Protein AF-A0A7S2SYC0-F1 (afdb_monomer)

InterPro domains:
  IPR004087 K Homology domain [SM00322] (50-117)
  IPR004087 K Homology domain [SM00322] (129-196)
  IPR004088 K Homology domain, type 1 [PF00013] (54-113)
  IPR004088 K Homology domain, type 1 [PF00013] (133-191)
  IPR036612 K Homology domain, type 1 superfamily [G3DSA:3.30.1370.10] (122-199)
  IPR036612 K Homology domain, type 1 superfamily [SSF54791] (1-38)
  IPR036612 K Homology domain, type 1 superfamily [SSF54791] (50-118)
  IPR036612 K Homology domain, type 1 superfamily [SSF54791] (129-202)

Organism: NCBI:txid1764295

Secondary structure (DSSP, 8-state):
--S-EEEEE-SSSSPEEEEES-HHHHHHHHHHHHHHHHHTT-SS--S----EEEEEEE-HHHHHHHH-GGGHHHHHHHHHH--EEEEE-SSSSEEEEEEE-HHHHHHHHHHHHHHHHHHHHHHH-S-TT-EEEEEEE-HHHHHHHH-GGGHHHHHHHHHH--EEEEE-SSSSEEEEEEE-HHHHHHHHHHHHHHHHTS----S------------------------------------------------

Radius of gyration: 35.61 Å; Cα contacts (8 Å, |Δi|>4): 269; chains: 1; bounding box: 85×38×102 Å

Structure (mmCIF, N/CA/C/O backbone):
data_AF-A0A7S2SYC0-F1
#
_entry.id   AF-A0A7S2SYC0-F1
#
loop_
_atom_site.group_PDB
_atom_site.id
_atom_site.type_symbol
_atom_site.label_atom_id
_atom_site.label_alt_id
_atom_site.label_comp_id
_atom_site.label_asym_id
_atom_site.label_entity_id
_atom_site.label_seq_id
_atom_site.pdbx_PDB_ins_code
_atom_site.Cartn_x
_atom_site.Cartn_y
_atom_site.Cartn_z
_atom_site.occupancy
_atom_site.B_iso_or_equiv
_atom_site.auth_seq_id
_atom_site.auth_comp_id
_atom_site.auth_asym_id
_atom_site.auth_atom_id
_atom_site.pdbx_PDB_model_num
ATOM 1 N N . ASP A 1 1 ? -36.824 3.800 49.215 1.00 61.50 1 ASP A N 1
ATOM 2 C CA . ASP A 1 1 ? -36.019 4.000 50.444 1.00 61.50 1 ASP A CA 1
ATOM 3 C C . ASP A 1 1 ? -35.393 5.385 50.597 1.00 61.50 1 ASP A C 1
ATOM 5 O O . ASP A 1 1 ? -35.223 5.825 51.723 1.00 61.50 1 ASP A O 1
ATOM 9 N N . THR A 1 2 ? -35.077 6.115 49.521 1.00 74.19 2 THR A N 1
ATOM 10 C CA . THR A 1 2 ? -34.368 7.410 49.610 1.00 74.19 2 THR A CA 1
ATOM 11 C C . THR A 1 2 ? -35.261 8.647 49.755 1.00 74.19 2 THR A C 1
ATOM 13 O O . THR A 1 2 ? -34.737 9.738 49.924 1.00 74.19 2 THR A O 1
ATOM 16 N N . GLY A 1 3 ? -36.592 8.523 49.666 1.00 76.81 3 GLY A N 1
ATOM 17 C CA . GLY A 1 3 ? -37.518 9.670 49.712 1.00 76.81 3 GLY A CA 1
ATOM 18 C C . GLY A 1 3 ? -37.512 10.559 48.457 1.00 76.81 3 GLY A C 1
ATOM 19 O O . GLY A 1 3 ? -38.319 11.478 48.361 1.00 76.81 3 GLY A O 1
ATOM 20 N N . ALA A 1 4 ? -36.645 10.273 47.480 1.00 82.94 4 ALA A N 1
ATOM 21 C CA . ALA A 1 4 ? -36.623 10.936 46.181 1.00 82.94 4 ALA A CA 1
ATOM 22 C C . ALA A 1 4 ? -37.633 10.304 45.211 1.00 82.94 4 ALA A C 1
ATOM 24 O O . ALA A 1 4 ? -37.874 9.093 45.233 1.00 82.94 4 ALA A O 1
ATOM 25 N N . ARG A 1 5 ? -38.193 11.126 44.324 1.00 83.19 5 ARG A N 1
ATOM 26 C CA . ARG A 1 5 ? -39.039 10.697 43.212 1.00 83.19 5 ARG A CA 1
ATOM 27 C C . ARG A 1 5 ? -38.161 10.469 41.985 1.00 83.19 5 ARG A C 1
ATOM 29 O O . ARG A 1 5 ? -37.436 11.367 41.565 1.00 83.19 5 ARG A O 1
ATOM 36 N N . VAL A 1 6 ? -38.218 9.260 41.434 1.00 85.19 6 VAL A N 1
ATOM 37 C CA . VAL A 1 6 ? -37.448 8.861 40.251 1.00 85.19 6 VAL A CA 1
ATOM 38 C C . VAL A 1 6 ? -38.427 8.586 39.119 1.00 85.19 6 VAL A C 1
ATOM 40 O O . VAL A 1 6 ? -39.208 7.641 39.191 1.00 85.19 6 VAL A O 1
ATOM 43 N N . ASP A 1 7 ? -38.387 9.419 38.085 1.00 84.44 7 ASP A N 1
ATOM 44 C CA . ASP A 1 7 ? -39.182 9.274 36.869 1.00 84.44 7 ASP A CA 1
ATOM 45 C C . ASP A 1 7 ? -38.246 8.867 35.717 1.00 84.44 7 ASP A C 1
ATOM 47 O O . ASP A 1 7 ? -37.273 9.561 35.413 1.00 84.44 7 ASP A O 1
ATOM 51 N N . ILE A 1 8 ? -38.521 7.729 35.074 1.00 84.44 8 ILE A N 1
ATOM 52 C CA . ILE A 1 8 ? -37.718 7.201 33.960 1.00 84.44 8 ILE A CA 1
ATOM 53 C C . ILE A 1 8 ? -38.487 7.435 32.662 1.00 84.44 8 ILE A C 1
ATOM 55 O O . ILE A 1 8 ? -39.582 6.901 32.486 1.00 84.44 8 ILE A O 1
ATOM 59 N N . ARG A 1 9 ? -37.916 8.215 31.739 1.00 81.06 9 ARG A N 1
ATOM 60 C CA . ARG A 1 9 ? -38.465 8.386 30.389 1.00 81.06 9 ARG A CA 1
ATOM 61 C C . ARG A 1 9 ? -37.859 7.338 29.466 1.00 81.06 9 ARG A C 1
ATOM 63 O O . ARG A 1 9 ? -36.699 7.457 29.081 1.00 81.06 9 ARG A O 1
ATOM 70 N N . GLN A 1 10 ? -38.654 6.317 29.151 1.00 74.75 10 GLN A N 1
ATOM 71 C CA . GLN A 1 10 ? -38.263 5.196 28.286 1.00 74.75 10 GLN A CA 1
ATOM 72 C C . GLN A 1 10 ? -38.533 5.464 26.794 1.00 74.75 10 GLN A C 1
ATOM 74 O O . GLN A 1 10 ? -38.082 4.702 25.952 1.00 74.75 10 GLN A O 1
ATOM 79 N N . ASP A 1 11 ? -39.229 6.556 26.455 1.00 78.62 11 ASP A N 1
ATOM 80 C CA . ASP A 1 11 ? -39.564 6.922 25.067 1.00 78.62 11 ASP A CA 1
ATOM 81 C C . ASP A 1 11 ? -38.400 7.576 24.291 1.00 78.62 11 ASP A C 1
ATOM 83 O O . ASP A 1 11 ? -38.564 7.961 23.133 1.00 78.62 11 ASP A O 1
ATOM 87 N N . CYS A 1 12 ? -37.234 7.737 24.925 1.00 53.44 12 CYS A N 1
ATOM 88 C CA . CYS A 1 12 ? -36.046 8.351 24.337 1.00 53.44 12 CYS A CA 1
ATOM 89 C C . CYS A 1 12 ? -34.835 7.424 24.486 1.00 53.44 12 CYS A C 1
ATOM 91 O O . CYS A 1 12 ? -34.555 6.969 25.593 1.00 53.44 12 CYS A O 1
ATOM 93 N N . ASP A 1 13 ? -34.080 7.235 23.401 1.00 58.19 13 ASP A N 1
ATOM 94 C CA . ASP A 1 13 ? -32.722 6.686 23.429 1.00 58.19 13 ASP A CA 1
ATOM 95 C C . ASP A 1 13 ? -31.710 7.826 23.217 1.00 58.19 13 ASP A C 1
ATOM 97 O O . ASP A 1 13 ? -31.758 8.488 22.174 1.00 58.19 13 ASP A O 1
ATOM 101 N N . PRO A 1 14 ? -30.800 8.088 24.178 1.00 66.75 14 PRO A N 1
ATOM 102 C CA . PRO A 1 14 ? -30.593 7.363 25.438 1.00 66.75 14 PRO A CA 1
ATOM 103 C C . PRO A 1 14 ? -31.662 7.658 26.513 1.00 66.75 14 PRO A C 1
ATOM 105 O O . PRO A 1 14 ? -32.134 8.790 26.647 1.00 66.75 14 PRO A O 1
ATOM 108 N N . CYS A 1 15 ? -31.997 6.638 27.316 1.00 71.94 15 CYS A N 1
ATOM 109 C CA . CYS A 1 15 ? -32.978 6.722 28.406 1.00 71.94 15 CYS A CA 1
ATOM 110 C C . CYS A 1 15 ? -32.627 7.832 29.406 1.00 71.94 15 CYS A C 1
ATOM 112 O O . CYS A 1 15 ? -31.539 7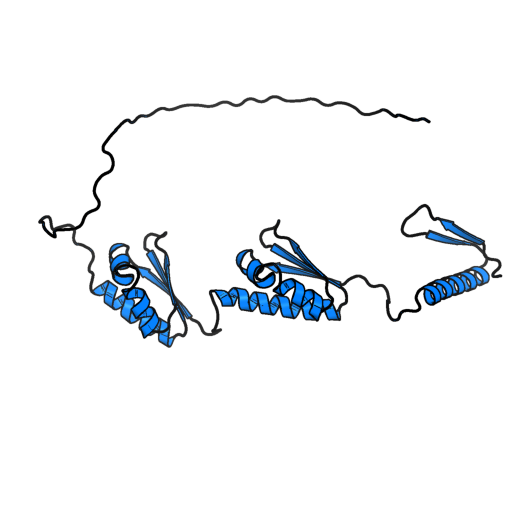.847 29.987 1.00 71.94 15 CYS A O 1
ATOM 114 N N . GLN A 1 16 ? -33.576 8.735 29.662 1.00 78.38 16 GLN A N 1
ATOM 115 C CA . GLN A 1 16 ? -33.375 9.857 30.576 1.00 78.38 16 GLN A CA 1
ATOM 116 C C . GLN A 1 16 ? -34.023 9.569 31.933 1.00 78.38 16 GLN A C 1
ATOM 118 O O . GLN A 1 16 ? -35.236 9.369 32.032 1.00 78.38 16 GLN A O 1
ATOM 123 N N . VAL A 1 17 ? -33.212 9.580 32.993 1.00 85.56 17 VAL A N 1
ATOM 124 C CA . VAL A 1 17 ? -33.675 9.426 34.378 1.00 85.56 17 VAL A CA 1
ATOM 125 C C . VAL A 1 17 ? -33.756 10.804 35.025 1.00 85.56 17 VAL A C 1
ATOM 127 O O . VAL A 1 17 ? -32.761 11.524 35.089 1.00 85.56 17 VAL A O 1
ATOM 130 N N . HIS A 1 18 ? -34.938 11.176 35.505 1.00 84.38 18 HIS A N 1
ATOM 131 C CA . HIS A 1 18 ? -35.170 12.422 36.223 1.00 84.38 18 HIS A CA 1
ATOM 132 C C . HIS A 1 18 ? -35.392 12.123 37.707 1.00 84.38 18 HIS A C 1
ATOM 134 O O . HIS A 1 18 ? -36.368 11.473 38.080 1.00 84.38 18 HIS A O 1
ATOM 140 N N . ILE A 1 19 ? -34.493 12.614 38.559 1.00 88.75 19 ILE A N 1
ATOM 141 C CA . ILE A 1 19 ? -34.563 12.440 40.012 1.00 88.75 19 ILE A CA 1
ATOM 142 C C . ILE A 1 19 ? -34.908 13.792 40.631 1.00 88.75 19 ILE A C 1
ATOM 144 O O . ILE A 1 19 ? -34.204 14.774 40.406 1.00 88.75 19 ILE A O 1
ATOM 148 N N . SER A 1 20 ? -35.994 13.859 41.397 1.00 85.25 20 SER A N 1
ATOM 149 C CA . SER A 1 20 ? -36.415 15.063 42.115 1.00 85.25 20 SER A CA 1
ATOM 150 C C . SER A 1 20 ? -36.634 14.778 43.600 1.00 85.25 20 SER A C 1
ATOM 152 O O . SER A 1 20 ? -37.114 13.714 43.990 1.00 85.25 20 SER A O 1
ATOM 154 N N . GLY A 1 21 ? -36.252 15.732 44.447 1.00 88.56 21 GLY A N 1
ATOM 155 C CA . GLY A 1 21 ? -36.353 15.628 45.901 1.00 88.56 21 GLY A CA 1
ATOM 156 C C . GLY A 1 21 ? -35.393 16.585 46.604 1.00 88.56 21 GLY A C 1
ATOM 157 O O . GLY A 1 21 ? -34.749 17.414 45.958 1.00 88.56 21 GLY A O 1
ATOM 158 N N . ASP A 1 22 ? -35.288 16.456 47.924 1.00 92.00 22 ASP A N 1
ATOM 159 C CA . ASP A 1 22 ? -34.298 17.172 48.729 1.00 92.00 22 ASP A CA 1
ATOM 160 C C . ASP A 1 22 ? -32.869 16.769 48.352 1.00 92.00 22 ASP A C 1
ATOM 162 O O . ASP A 1 22 ? -32.619 15.635 47.942 1.00 92.00 22 ASP A O 1
ATOM 166 N N . ARG A 1 23 ? -31.910 17.683 48.535 1.00 87.31 23 ARG A N 1
ATOM 167 C CA . ARG A 1 23 ? -30.512 17.488 48.118 1.00 87.31 23 ARG A CA 1
ATOM 168 C C . ARG A 1 23 ? -29.896 16.190 48.662 1.00 87.31 23 ARG A C 1
ATOM 170 O O . ARG A 1 23 ? -29.313 15.437 47.894 1.00 87.31 23 ARG A O 1
ATOM 177 N N . GLU A 1 24 ? -30.110 15.878 49.943 1.00 86.69 24 GLU A N 1
ATOM 178 C CA . GLU A 1 24 ? -29.642 14.615 50.546 1.00 86.69 24 GLU A CA 1
ATOM 179 C C . GLU A 1 24 ? -30.283 13.367 49.923 1.00 86.69 24 GLU A C 1
ATOM 181 O O . GLU A 1 24 ? -29.632 12.332 49.773 1.00 86.69 24 GLU A O 1
ATOM 186 N N . SER A 1 25 ? -31.567 13.448 49.583 1.00 87.19 25 SER A N 1
ATOM 187 C CA . SER A 1 25 ? -32.336 12.349 48.997 1.00 87.19 25 SER A CA 1
ATOM 188 C C . SER A 1 25 ? -31.931 12.105 47.543 1.00 87.19 25 SER A C 1
ATOM 190 O O . SER A 1 25 ? -31.850 10.955 47.107 1.00 87.19 25 SER A O 1
ATOM 192 N N . VAL A 1 26 ? -31.639 13.181 46.805 1.00 87.56 26 VAL A N 1
ATOM 193 C CA . VAL A 1 26 ? -31.156 13.142 45.419 1.00 87.56 26 VAL A CA 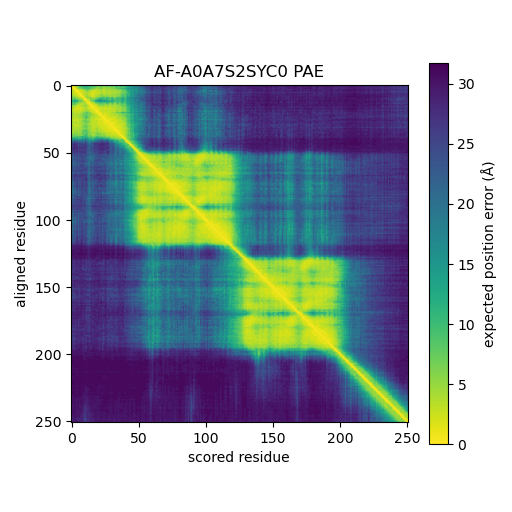1
ATOM 194 C C . VAL A 1 26 ? -29.751 12.553 45.351 1.00 87.56 26 VAL A C 1
ATOM 196 O O . VAL A 1 26 ? -29.534 11.654 44.543 1.00 87.56 26 VAL A O 1
ATOM 199 N N . ASP A 1 27 ? -28.828 12.971 46.221 1.00 85.75 27 ASP A N 1
ATOM 200 C CA . ASP A 1 27 ? -27.461 12.433 46.246 1.00 85.75 27 ASP A CA 1
ATOM 201 C C . ASP A 1 27 ? -27.458 10.926 46.569 1.00 85.75 27 ASP A C 1
ATOM 203 O O . ASP A 1 27 ? -26.834 10.134 45.861 1.00 85.75 27 ASP A O 1
ATOM 207 N N . LYS A 1 28 ? -28.248 10.487 47.561 1.00 86.44 28 LYS A N 1
ATOM 208 C CA . LYS A 1 28 ? -28.404 9.054 47.886 1.00 86.44 28 LYS A CA 1
ATOM 209 C C . LYS A 1 28 ? -29.030 8.256 46.740 1.00 86.44 28 LYS A C 1
ATOM 211 O O . LYS A 1 28 ? -28.628 7.122 46.488 1.00 86.44 28 LYS A O 1
ATOM 216 N N . ALA A 1 29 ? -30.024 8.821 46.054 1.00 86.19 29 ALA A N 1
ATOM 217 C CA . ALA A 1 29 ? -30.660 8.175 44.908 1.00 86.19 29 ALA A CA 1
ATOM 218 C C . ALA A 1 29 ? -29.710 8.077 43.705 1.00 86.19 29 ALA A C 1
ATOM 220 O O . ALA A 1 29 ? -29.697 7.053 43.025 1.00 86.19 29 ALA A O 1
ATOM 221 N N . LEU A 1 30 ? -28.892 9.103 43.465 1.00 84.56 30 LEU A N 1
ATOM 222 C CA . LEU A 1 30 ? -27.892 9.119 42.402 1.00 84.56 30 LEU A CA 1
ATOM 223 C C . LEU A 1 30 ? -26.838 8.026 42.616 1.00 84.56 30 LEU A C 1
ATOM 225 O O . LEU A 1 30 ? -26.555 7.268 41.690 1.00 84.56 30 LEU A O 1
ATOM 229 N N . GLU A 1 31 ? -26.294 7.917 43.829 1.00 82.88 31 GLU A N 1
ATOM 230 C CA . GLU A 1 31 ? -25.315 6.878 44.172 1.00 82.88 31 GLU A CA 1
ATOM 231 C C . GLU A 1 31 ? -25.923 5.474 44.047 1.00 82.88 31 GLU A C 1
ATOM 233 O O . GLU A 1 31 ? -25.339 4.605 43.404 1.00 82.88 31 GLU A O 1
ATOM 238 N N . ALA A 1 32 ? -27.160 5.270 44.510 1.00 83.62 32 ALA A N 1
ATOM 239 C CA . ALA A 1 32 ? -27.855 3.993 44.343 1.00 83.62 32 ALA A CA 1
ATOM 240 C C . ALA A 1 32 ? -28.076 3.611 42.862 1.00 83.62 32 ALA A C 1
ATOM 242 O O . ALA A 1 32 ? -27.944 2.442 42.493 1.00 83.62 32 ALA A O 1
ATOM 243 N N . VAL A 1 33 ? -28.394 4.580 41.995 1.00 83.25 33 VAL A N 1
ATOM 244 C CA . VAL A 1 33 ? -28.557 4.351 40.547 1.00 83.25 33 VAL A CA 1
ATOM 245 C C . VAL A 1 33 ? -27.214 4.037 39.880 1.00 83.25 33 VAL A C 1
ATOM 247 O O . VAL A 1 33 ? -27.149 3.144 39.032 1.00 83.25 33 VAL A O 1
ATOM 250 N N . LYS A 1 34 ? -26.127 4.709 40.278 1.00 81.00 34 LYS A N 1
ATOM 251 C CA . LYS A 1 34 ? -24.767 4.387 39.814 1.00 81.00 34 LYS A CA 1
ATOM 252 C C . LYS A 1 34 ? -24.348 2.980 40.239 1.00 81.00 34 LYS A C 1
ATOM 254 O O . LYS A 1 34 ? -23.805 2.249 39.415 1.00 81.00 34 LYS A O 1
ATOM 259 N N . ASP A 1 35 ? -24.658 2.573 41.465 1.00 81.94 35 ASP A N 1
ATOM 260 C CA . ASP A 1 35 ? -24.360 1.231 41.975 1.00 81.94 35 ASP A CA 1
ATOM 261 C C . ASP A 1 35 ? -25.154 0.132 41.263 1.00 81.94 35 ASP A C 1
ATOM 263 O O . ASP A 1 35 ? -24.644 -0.970 41.057 1.00 81.94 35 ASP A O 1
ATOM 267 N N . LEU A 1 36 ? -26.399 0.409 40.865 1.00 77.50 36 LEU A N 1
ATOM 268 C CA . LEU A 1 36 ? -27.187 -0.501 40.029 1.00 77.50 36 LEU A CA 1
ATOM 269 C C . LEU A 1 36 ? -26.610 -0.601 38.612 1.00 77.50 36 LEU A C 1
ATOM 271 O O . LEU A 1 36 ? -26.533 -1.700 38.066 1.00 77.50 36 LEU A O 1
ATOM 275 N N . ARG A 1 37 ? -26.140 0.515 38.039 1.00 76.31 37 ARG A N 1
ATOM 276 C CA . ARG A 1 37 ? -25.426 0.516 36.751 1.00 76.31 37 ARG A CA 1
ATOM 277 C C . ARG A 1 37 ? -24.099 -0.246 36.839 1.00 76.31 37 ARG A C 1
ATOM 279 O O . ARG A 1 37 ? -23.754 -0.913 35.873 1.00 76.31 37 ARG A O 1
ATOM 286 N N . ARG A 1 38 ? -23.388 -0.180 37.973 1.00 66.31 38 ARG A N 1
ATOM 287 C CA . ARG A 1 38 ? -22.153 -0.944 38.229 1.00 66.31 38 ARG A CA 1
ATOM 288 C C . ARG A 1 38 ? -22.416 -2.441 38.371 1.00 66.31 38 ARG A C 1
ATOM 290 O O . ARG A 1 38 ? -21.775 -3.205 37.675 1.00 66.31 38 ARG A O 1
ATOM 297 N N . ARG A 1 39 ? -23.419 -2.859 39.150 1.00 67.81 39 ARG A N 1
ATOM 298 C CA . ARG A 1 39 ? -23.785 -4.286 39.303 1.00 67.81 39 ARG A CA 1
ATOM 299 C C . ARG A 1 39 ? -24.374 -4.920 38.042 1.00 67.81 39 ARG A C 1
ATOM 301 O O . ARG A 1 39 ? -24.243 -6.116 37.822 1.00 67.81 39 ARG A O 1
ATOM 308 N N . ALA A 1 40 ? -25.024 -4.131 37.189 1.00 63.81 40 ALA A N 1
ATOM 309 C CA . ALA A 1 40 ? -25.399 -4.585 35.849 1.00 63.81 40 ALA A CA 1
ATOM 310 C C . ALA A 1 40 ? -24.191 -4.667 34.890 1.00 63.81 40 ALA A C 1
ATOM 312 O O . ALA A 1 40 ? -24.287 -5.308 33.846 1.00 63.81 40 ALA A O 1
ATOM 313 N N . LYS A 1 41 ? -23.073 -4.020 35.240 1.00 55.97 41 LYS A N 1
ATOM 314 C CA . LYS A 1 41 ? -21.799 -3.984 34.515 1.00 55.97 41 LYS A CA 1
ATOM 315 C C . LYS A 1 41 ? -20.683 -4.721 35.281 1.00 55.97 41 LYS A C 1
ATOM 317 O O . LYS A 1 41 ? -19.536 -4.285 35.248 1.00 55.97 41 LYS A O 1
ATOM 322 N N . ASP A 1 42 ? -20.980 -5.827 35.964 1.00 50.44 42 ASP A N 1
ATOM 323 C CA . ASP A 1 42 ? -19.918 -6.706 36.473 1.00 50.44 42 ASP A CA 1
ATOM 324 C C . ASP A 1 42 ? -19.286 -7.463 35.284 1.00 50.44 42 ASP A C 1
ATOM 326 O O . ASP A 1 42 ? -19.654 -8.583 34.931 1.00 50.44 42 ASP A O 1
ATOM 330 N N . GLY A 1 43 ? -18.378 -6.748 34.623 1.00 50.22 43 GLY A N 1
ATOM 331 C CA . GLY A 1 43 ? -17.508 -7.096 33.507 1.00 50.22 43 GLY A CA 1
ATOM 332 C C . GLY A 1 43 ? -16.599 -5.881 33.292 1.00 50.22 43 GLY A C 1
ATOM 333 O O . GLY A 1 43 ? -17.072 -4.836 32.852 1.00 50.22 43 GLY A O 1
ATOM 334 N N . GLU A 1 44 ? -15.354 -6.010 33.741 1.00 56.81 44 GLU A N 1
ATOM 335 C CA . GLU A 1 44 ? -14.388 -4.961 34.105 1.00 56.81 44 GLU A CA 1
ATOM 336 C C . GLU A 1 44 ? -14.073 -3.917 33.002 1.00 56.81 44 GLU A C 1
ATOM 338 O O . GLU A 1 44 ? -14.124 -4.211 31.813 1.00 56.81 44 GLU A O 1
ATOM 343 N N . ASP A 1 45 ? -13.747 -2.692 33.445 1.00 45.09 45 ASP A N 1
ATOM 344 C CA . ASP A 1 45 ? -13.135 -1.569 32.706 1.00 45.09 45 ASP A CA 1
ATOM 345 C C . ASP A 1 45 ? -13.830 -1.064 31.424 1.00 45.09 45 ASP A C 1
ATOM 347 O O . ASP A 1 45 ? -13.358 -1.235 30.306 1.00 45.09 45 ASP A O 1
ATOM 351 N N . ALA A 1 46 ? -14.912 -0.299 31.590 1.00 48.09 46 ALA A N 1
ATOM 352 C CA . ALA A 1 46 ? -15.402 0.606 30.547 1.00 48.09 46 ALA A CA 1
ATOM 353 C C . ALA A 1 46 ? -15.757 1.967 31.160 1.00 48.09 46 ALA A C 1
ATOM 355 O O . ALA A 1 46 ? -16.936 2.316 31.315 1.00 48.09 46 ALA A O 1
ATOM 356 N N . GLU A 1 47 ? -14.717 2.704 31.555 1.00 54.31 47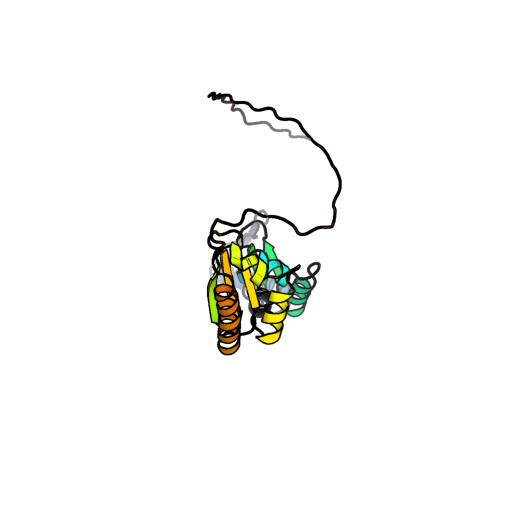 GLU A N 1
ATOM 357 C CA . GLU A 1 47 ? -14.733 4.169 31.590 1.00 54.31 47 GLU A CA 1
ATOM 358 C C . GLU A 1 47 ? -15.057 4.610 30.150 1.00 54.31 47 GLU A C 1
ATOM 360 O O . GLU A 1 47 ? -14.206 4.489 29.279 1.00 54.31 47 GLU A O 1
ATOM 365 N N . ASP A 1 48 ? -16.323 4.951 29.883 1.00 47.56 48 ASP A N 1
ATOM 366 C CA . ASP A 1 48 ? -16.865 5.478 28.620 1.00 47.56 48 ASP A CA 1
ATOM 367 C C . ASP A 1 48 ? -16.047 5.135 27.353 1.00 47.56 48 ASP A C 1
ATOM 369 O O . ASP A 1 48 ? -15.238 5.933 26.883 1.00 47.56 48 ASP A O 1
ATOM 373 N N . ALA A 1 49 ? -16.267 3.932 26.801 1.00 53.47 49 ALA A N 1
ATOM 374 C CA . ALA A 1 49 ? -15.688 3.493 25.532 1.00 53.47 49 ALA A CA 1
ATOM 375 C C . ALA A 1 49 ? -16.229 4.345 24.369 1.00 53.47 49 ALA A C 1
ATOM 377 O O . ALA A 1 49 ? -17.139 3.950 23.642 1.00 53.47 49 ALA A O 1
ATOM 378 N N . GLU A 1 50 ? -15.693 5.549 24.209 1.00 59.19 50 GLU A N 1
ATOM 379 C CA . GLU A 1 50 ? -15.613 6.180 22.902 1.00 59.19 50 GLU A CA 1
ATOM 380 C C . GLU A 1 50 ? -14.685 5.272 22.089 1.00 59.19 50 GLU A C 1
ATOM 382 O O . GLU A 1 50 ? -13.468 5.295 22.290 1.00 59.19 50 GLU A O 1
ATOM 387 N N . ASP A 1 51 ? -15.253 4.402 21.246 1.00 65.94 51 ASP A N 1
ATOM 388 C CA . ASP A 1 51 ? -14.473 3.607 20.297 1.00 65.94 51 ASP A CA 1
ATOM 389 C C . ASP A 1 51 ? -13.466 4.540 19.617 1.00 65.94 51 ASP A C 1
ATOM 391 O O . ASP A 1 51 ? -13.851 5.534 18.989 1.00 65.94 51 ASP A O 1
ATOM 395 N N . VAL A 1 52 ? -12.169 4.256 19.754 1.00 80.69 52 VAL A N 1
ATOM 396 C CA . VAL A 1 52 ? -11.152 5.087 19.116 1.00 80.69 52 VAL A CA 1
ATOM 397 C C . VAL A 1 52 ? -11.255 4.806 17.628 1.00 80.69 52 VAL A C 1
ATOM 399 O O . VAL A 1 52 ? -10.950 3.708 17.169 1.00 80.69 52 VAL A O 1
ATOM 402 N N . VAL A 1 53 ? -11.741 5.788 16.873 1.00 85.81 53 VAL A N 1
ATOM 403 C CA . VAL A 1 53 ? -11.834 5.686 15.419 1.00 85.81 53 VAL A CA 1
ATOM 404 C C . VAL A 1 53 ? -10.647 6.402 14.805 1.00 85.81 53 VAL A C 1
ATOM 406 O O . VAL A 1 53 ? -10.578 7.631 14.794 1.00 85.81 53 VAL A O 1
ATOM 409 N N . GLU A 1 54 ? -9.733 5.633 14.232 1.00 86.88 54 GLU A N 1
ATOM 410 C CA . GLU A 1 54 ? -8.674 6.167 13.391 1.00 86.88 54 GLU A CA 1
ATOM 411 C C . GLU A 1 54 ? -9.012 6.001 11.913 1.00 86.88 54 GLU A C 1
ATOM 413 O O . GLU A 1 54 ? -9.573 4.995 11.480 1.00 86.88 54 GLU A O 1
ATOM 418 N N . THR A 1 55 ? -8.677 7.019 11.121 1.00 87.31 55 THR A N 1
ATOM 419 C CA . THR A 1 55 ? -8.883 7.012 9.670 1.00 87.31 55 THR A CA 1
ATOM 420 C C . THR A 1 55 ? -7.548 7.182 8.969 1.00 87.31 55 THR A C 1
ATOM 422 O O . THR A 1 55 ? -6.779 8.084 9.297 1.00 87.31 55 THR A O 1
ATOM 425 N N . LEU A 1 56 ? -7.279 6.317 7.994 1.00 87.00 56 LEU A N 1
ATOM 426 C CA . LEU A 1 56 ? -6.030 6.305 7.250 1.00 87.00 56 LEU A CA 1
ATOM 427 C C . LEU A 1 56 ? -6.304 6.365 5.748 1.00 87.00 56 LEU A C 1
ATOM 429 O O . LEU A 1 56 ? -6.990 5.504 5.192 1.00 87.00 56 LEU A O 1
ATOM 433 N N . ASP A 1 57 ? -5.737 7.372 5.088 1.00 85.56 57 ASP A N 1
ATOM 434 C CA . ASP A 1 57 ? -5.847 7.528 3.641 1.00 85.56 57 ASP A CA 1
ATOM 435 C C . ASP A 1 57 ? -4.857 6.597 2.924 1.00 85.56 57 ASP A C 1
ATOM 437 O O . ASP A 1 57 ? -3.634 6.626 3.141 1.00 85.56 57 ASP A O 1
ATOM 441 N N . CYS A 1 58 ? -5.399 5.762 2.041 1.00 79.56 58 CYS A N 1
ATOM 442 C CA . CYS A 1 58 ? -4.668 4.802 1.231 1.00 79.56 58 CYS A CA 1
ATOM 443 C C . CYS A 1 58 ? -5.046 4.969 -0.248 1.00 79.56 58 CYS A C 1
ATOM 445 O O . CYS A 1 58 ? -6.218 4.873 -0.608 1.00 79.56 58 CYS A O 1
ATOM 447 N N . PRO A 1 59 ? -4.076 5.164 -1.155 1.00 82.69 59 PRO A N 1
ATOM 448 C CA . PRO A 1 59 ? -4.378 5.202 -2.579 1.00 82.69 59 PRO A CA 1
ATOM 449 C C . PRO A 1 59 ? -4.849 3.823 -3.068 1.00 82.69 59 PRO A C 1
ATOM 451 O O . PRO A 1 59 ? -4.410 2.788 -2.555 1.00 82.69 59 PRO A O 1
ATOM 454 N N . ARG A 1 60 ? -5.704 3.792 -4.100 1.00 78.75 60 ARG A N 1
ATOM 455 C CA . ARG A 1 60 ? -6.341 2.560 -4.615 1.00 78.75 60 ARG A CA 1
ATOM 456 C C . ARG A 1 60 ? -5.371 1.418 -4.929 1.00 78.75 60 ARG A C 1
ATOM 458 O O . ARG A 1 60 ? -5.714 0.260 -4.713 1.00 78.75 60 ARG A O 1
ATOM 465 N N . HIS A 1 61 ? -4.157 1.731 -5.384 1.00 75.50 61 HIS A N 1
ATOM 466 C CA . HIS A 1 61 ? -3.141 0.723 -5.703 1.00 75.50 61 HIS A CA 1
ATOM 467 C C . HIS A 1 61 ? -2.587 -0.006 -4.463 1.00 75.50 61 HIS A C 1
ATOM 469 O O . HIS A 1 61 ? -2.227 -1.174 -4.563 1.00 75.50 61 HIS A O 1
ATOM 475 N N . CYS A 1 62 ? -2.571 0.625 -3.282 1.00 75.50 62 CYS A N 1
ATOM 476 C CA . CYS A 1 62 ? -2.092 -0.008 -2.046 1.00 75.50 62 CYS A CA 1
ATOM 477 C C . CYS A 1 62 ? -3.181 -0.812 -1.318 1.00 75.50 62 CYS A C 1
ATOM 479 O O . CYS A 1 62 ? -2.875 -1.760 -0.597 1.00 75.50 62 CYS A O 1
ATOM 481 N N . VAL A 1 63 ? -4.454 -0.448 -1.495 1.00 82.94 63 VAL A N 1
ATOM 482 C CA . VAL A 1 63 ? -5.584 -1.042 -0.755 1.00 82.94 63 VAL A CA 1
ATOM 483 C C . VAL A 1 63 ? -5.719 -2.543 -1.005 1.00 82.94 63 VAL A C 1
ATOM 485 O O . VAL A 1 63 ? -5.980 -3.302 -0.073 1.00 82.94 63 VAL A O 1
ATOM 488 N N . GLY A 1 64 ? -5.477 -2.998 -2.239 1.00 84.00 64 GLY A N 1
ATOM 489 C CA . GLY A 1 64 ? -5.539 -4.423 -2.577 1.00 84.00 64 GLY A CA 1
ATOM 490 C C . GLY A 1 64 ? -4.558 -5.285 -1.771 1.00 84.00 64 GLY A C 1
ATOM 491 O O . GLY A 1 64 ? -4.884 -6.416 -1.409 1.00 84.00 64 GLY A O 1
ATOM 492 N N . ALA A 1 65 ? -3.387 -4.742 -1.429 1.00 82.50 65 ALA A N 1
ATOM 493 C CA . ALA A 1 65 ? -2.393 -5.432 -0.609 1.00 82.50 65 ALA A CA 1
ATOM 494 C C . ALA A 1 65 ? -2.786 -5.482 0.879 1.00 82.50 65 ALA A C 1
ATOM 496 O O . ALA A 1 65 ? -2.546 -6.498 1.531 1.00 82.50 65 ALA A O 1
ATOM 497 N N . ILE A 1 66 ? -3.440 -4.432 1.391 1.00 85.12 66 ILE A N 1
ATOM 498 C CA . ILE A 1 66 ? -3.946 -4.369 2.774 1.00 85.12 66 ILE A CA 1
ATOM 499 C C . ILE A 1 66 ? -5.087 -5.381 2.976 1.00 85.12 66 ILE A C 1
ATOM 501 O O . ILE A 1 66 ? -5.090 -6.132 3.949 1.00 85.12 66 ILE A O 1
ATOM 505 N N . ILE A 1 67 ? -6.024 -5.467 2.023 1.00 88.75 67 ILE A N 1
ATOM 506 C CA . ILE A 1 67 ? -7.127 -6.446 2.048 1.00 88.75 67 ILE A CA 1
ATOM 507 C C . ILE A 1 67 ? -6.580 -7.879 1.908 1.00 88.75 67 ILE A C 1
ATOM 509 O O . ILE A 1 67 ? -6.994 -8.799 2.624 1.00 88.75 67 ILE A O 1
ATOM 513 N N . GLY A 1 68 ? -5.629 -8.074 0.990 1.00 83.69 68 GLY A N 1
ATOM 514 C CA . GLY A 1 68 ? -5.094 -9.381 0.622 1.00 83.69 68 GLY A CA 1
ATOM 515 C C . GLY A 1 68 ? -6.044 -10.201 -0.257 1.00 83.69 68 GLY A C 1
ATOM 516 O O . GLY A 1 68 ? -7.187 -9.826 -0.522 1.00 83.69 68 GLY A O 1
ATOM 517 N N . LYS A 1 69 ? -5.581 -11.372 -0.716 1.00 85.31 69 LYS A N 1
ATOM 518 C CA . LYS A 1 69 ? -6.379 -12.278 -1.565 1.00 85.31 69 LYS A CA 1
ATOM 519 C C . LYS A 1 69 ? -7.661 -12.690 -0.829 1.00 85.31 69 LYS A C 1
ATOM 521 O O . LYS A 1 69 ? -7.594 -13.376 0.191 1.00 85.31 69 LYS A O 1
ATOM 526 N N . GLY A 1 70 ? -8.814 -12.240 -1.327 1.00 84.12 70 GLY A N 1
ATOM 527 C CA . GLY A 1 70 ? -10.129 -12.544 -0.749 1.00 84.12 70 GLY A CA 1
ATOM 528 C C . GLY A 1 70 ? -10.366 -11.992 0.663 1.00 84.12 70 GLY A C 1
ATOM 529 O O . GLY A 1 70 ? -11.171 -12.561 1.394 1.00 84.12 70 GLY A O 1
ATOM 530 N N . GLY A 1 71 ? -9.651 -10.941 1.084 1.00 87.31 71 GLY A N 1
ATOM 531 C CA . GLY A 1 71 ? -9.805 -10.375 2.431 1.00 87.31 71 GLY A CA 1
ATOM 532 C C . GLY A 1 71 ? -9.117 -11.178 3.539 1.00 87.31 71 GLY A C 1
ATOM 533 O O . GLY A 1 71 ? -9.390 -10.970 4.717 1.00 87.31 71 GLY A O 1
ATOM 534 N N . THR A 1 72 ? -8.239 -12.122 3.189 1.00 89.88 72 THR A N 1
ATOM 535 C CA . THR A 1 72 ? -7.572 -12.978 4.184 1.00 89.88 72 THR A CA 1
ATOM 536 C C . THR A 1 72 ? -6.644 -12.180 5.102 1.00 89.88 72 THR A C 1
ATOM 538 O O . THR A 1 72 ? -6.536 -12.500 6.283 1.00 89.88 72 THR A O 1
ATOM 541 N N . THR A 1 73 ? -5.974 -11.150 4.575 1.00 89.81 73 THR A N 1
ATOM 542 C CA . THR A 1 73 ? -5.030 -10.338 5.352 1.00 89.81 73 THR A CA 1
ATOM 543 C C . THR A 1 73 ? -5.777 -9.435 6.323 1.00 89.81 73 THR A C 1
ATOM 545 O O . THR A 1 73 ? -5.492 -9.493 7.513 1.00 89.81 73 THR A O 1
ATOM 548 N N . VAL A 1 74 ? -6.791 -8.694 5.860 1.00 91.06 74 VAL A N 1
ATOM 549 C CA . VAL A 1 74 ? -7.608 -7.847 6.748 1.00 91.06 74 VAL A CA 1
ATOM 550 C C . VAL A 1 74 ? -8.281 -8.663 7.855 1.00 91.06 74 VAL A C 1
ATOM 552 O O . VAL A 1 74 ? -8.173 -8.297 9.017 1.00 91.06 74 VAL A O 1
ATOM 555 N N . ARG A 1 75 ? -8.830 -9.847 7.544 1.00 91.56 75 ARG A N 1
ATOM 556 C CA . ARG A 1 75 ? -9.417 -10.745 8.558 1.00 91.56 75 ARG A CA 1
ATOM 557 C C . ARG A 1 75 ? -8.409 -11.246 9.587 1.00 91.56 75 ARG A C 1
ATOM 559 O O . ARG A 1 75 ? -8.782 -11.498 10.727 1.00 91.56 75 ARG A O 1
ATOM 566 N N . LYS A 1 76 ? -7.150 -11.458 9.184 1.00 91.81 76 LYS A N 1
ATOM 567 C CA . LYS A 1 76 ? -6.080 -11.799 10.129 1.00 91.81 76 LYS A CA 1
ATOM 568 C C . LYS A 1 76 ? -5.788 -10.629 11.056 1.00 91.81 76 LYS A C 1
ATOM 570 O O . LYS A 1 76 ? -5.732 -10.850 12.252 1.00 91.81 76 LYS A O 1
ATOM 575 N N . ILE A 1 77 ? -5.674 -9.414 10.518 1.00 90.88 77 ILE A N 1
ATOM 576 C CA . ILE A 1 77 ? -5.434 -8.207 11.321 1.00 90.88 77 ILE A CA 1
ATOM 577 C C . ILE A 1 77 ? -6.559 -8.030 12.338 1.00 90.88 77 ILE A C 1
ATOM 579 O O . ILE A 1 77 ? -6.273 -7.951 13.522 1.00 90.88 77 ILE A O 1
ATOM 583 N N . GLU A 1 78 ? -7.822 -8.068 11.907 1.00 91.12 78 GLU A N 1
ATOM 584 C CA . GLU A 1 78 ? -8.976 -7.950 12.811 1.00 91.12 78 GLU A CA 1
ATOM 585 C C . GLU A 1 78 ? -8.978 -9.033 13.900 1.00 91.12 78 GLU A C 1
ATOM 587 O O . GLU A 1 78 ? -9.304 -8.763 15.052 1.00 91.12 78 GLU A O 1
ATOM 592 N N . LYS A 1 79 ? -8.580 -10.267 13.561 1.00 91.75 79 LYS A N 1
ATOM 593 C CA . LYS A 1 79 ? -8.504 -11.375 14.521 1.00 91.75 79 LYS A CA 1
ATOM 594 C C . LYS A 1 79 ? -7.343 -11.235 15.509 1.00 91.75 79 LYS A C 1
ATOM 596 O O . LYS A 1 79 ? -7.504 -11.596 16.671 1.00 91.75 79 LYS A O 1
ATOM 601 N N . ASP A 1 80 ? -6.187 -10.775 15.042 1.00 91.00 80 ASP A N 1
ATOM 602 C CA . ASP A 1 80 ? -4.969 -10.670 15.848 1.00 91.00 80 ASP A CA 1
ATOM 603 C C . ASP A 1 80 ? -5.006 -9.435 16.762 1.00 91.00 80 ASP A C 1
ATOM 605 O O . ASP A 1 80 ? -4.461 -9.469 17.864 1.00 91.00 80 ASP A O 1
ATOM 609 N N . THR A 1 81 ? -5.661 -8.352 16.332 1.00 90.38 81 THR A N 1
ATOM 610 C CA . THR A 1 81 ? -5.734 -7.095 17.091 1.00 90.38 81 THR A CA 1
ATOM 611 C C . THR A 1 81 ? -7.039 -6.925 17.856 1.00 90.38 81 THR A C 1
ATOM 613 O O . THR A 1 81 ? -7.059 -6.199 18.846 1.00 90.38 81 THR A O 1
ATOM 616 N N . GLY A 1 82 ? -8.124 -7.572 17.423 1.00 87.88 82 GLY A N 1
ATOM 617 C CA . GLY A 1 82 ? -9.467 -7.366 17.969 1.00 87.88 82 GLY A CA 1
ATOM 618 C C . GLY A 1 82 ? -10.128 -6.059 17.516 1.00 87.88 82 GLY A C 1
ATOM 619 O O . GLY A 1 82 ? -11.254 -5.786 17.921 1.00 87.88 82 GLY A O 1
ATOM 620 N N . ALA A 1 83 ? -9.466 -5.259 16.672 1.00 91.12 83 ALA A N 1
ATOM 621 C CA . ALA A 1 83 ? -10.051 -4.048 16.102 1.00 91.12 83 ALA A CA 1
ATOM 622 C C . ALA A 1 83 ? -10.945 -4.378 14.901 1.00 91.12 83 ALA A C 1
ATOM 624 O O . ALA A 1 83 ? -10.720 -5.351 14.179 1.00 91.12 83 ALA A O 1
ATOM 625 N N . ARG A 1 84 ? -11.927 -3.517 14.639 1.00 89.38 84 ARG A N 1
ATOM 626 C CA . ARG A 1 84 ? -12.785 -3.589 13.456 1.00 89.38 84 ARG A CA 1
ATOM 627 C C . ARG A 1 84 ? -12.233 -2.688 12.357 1.00 89.38 84 ARG A C 1
ATOM 629 O O . ARG A 1 84 ? -11.997 -1.506 12.603 1.00 89.38 84 ARG A O 1
ATOM 636 N N . VAL A 1 85 ? -12.050 -3.230 11.154 1.00 90.81 85 VAL A N 1
ATOM 637 C CA . VAL A 1 85 ? -11.449 -2.515 10.020 1.00 90.81 85 VAL A CA 1
ATOM 638 C C . VAL A 1 85 ? -12.467 -2.399 8.884 1.00 90.81 85 VAL A C 1
ATOM 640 O O . VAL A 1 85 ? -12.809 -3.378 8.226 1.00 90.81 85 VAL A O 1
ATOM 643 N N . ASP A 1 86 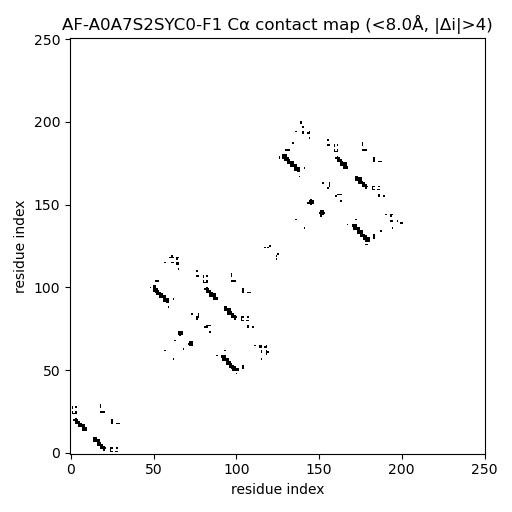? -12.933 -1.182 8.614 1.00 89.31 86 ASP A N 1
ATOM 644 C CA . ASP A 1 86 ? -13.812 -0.860 7.488 1.00 89.31 86 ASP A CA 1
ATOM 645 C C . ASP A 1 86 ? -13.030 -0.132 6.389 1.00 89.31 86 ASP A C 1
ATOM 647 O O . ASP A 1 86 ? -12.336 0.853 6.636 1.00 89.31 86 ASP A O 1
ATOM 651 N N . ILE A 1 87 ? -13.125 -0.614 5.153 1.00 88.69 87 ILE A N 1
ATOM 652 C CA . ILE A 1 87 ? -12.357 -0.083 4.021 1.00 88.69 87 ILE A CA 1
ATOM 653 C C . ILE A 1 87 ? -13.335 0.488 3.004 1.00 88.69 87 ILE A C 1
ATOM 655 O O . ILE A 1 87 ? -13.956 -0.250 2.236 1.00 88.69 87 ILE A O 1
ATOM 659 N N . ARG A 1 88 ? -13.420 1.818 2.951 1.00 87.81 88 ARG A N 1
ATOM 660 C CA . ARG A 1 88 ? -14.270 2.547 2.008 1.00 87.81 88 ARG A CA 1
ATOM 661 C C . ARG A 1 88 ? -13.525 2.798 0.707 1.00 87.81 88 ARG A C 1
ATOM 663 O O . ARG A 1 88 ? -12.551 3.551 0.660 1.00 87.81 88 ARG A O 1
ATOM 670 N N . GLN A 1 89 ? -14.000 2.155 -0.357 1.00 82.69 89 GLN A N 1
ATOM 671 C CA . GLN A 1 89 ? -13.435 2.257 -1.711 1.00 82.69 89 GLN A CA 1
ATOM 672 C C . GLN A 1 89 ? -14.184 3.271 -2.597 1.00 82.69 89 GLN A C 1
ATOM 674 O O . GLN A 1 89 ? -13.782 3.526 -3.738 1.00 82.69 89 GLN A O 1
ATOM 679 N N . ASP A 1 90 ? -15.260 3.858 -2.065 1.00 80.12 90 ASP A N 1
ATOM 680 C CA . ASP A 1 90 ? -16.118 4.832 -2.745 1.00 80.12 90 ASP A CA 1
ATOM 681 C C . ASP A 1 90 ? -15.404 6.170 -3.003 1.00 80.12 90 ASP A C 1
ATOM 683 O O . ASP A 1 90 ? -15.739 6.879 -3.952 1.00 80.12 90 ASP A O 1
ATOM 687 N N . CYS A 1 91 ? -14.379 6.483 -2.205 1.00 70.25 91 CYS A N 1
ATOM 688 C CA . CYS A 1 91 ? -13.547 7.679 -2.334 1.00 70.25 91 CYS A CA 1
ATOM 689 C C . CYS A 1 91 ? -12.170 7.346 -2.936 1.00 70.25 91 CYS A C 1
ATOM 691 O O . CYS A 1 91 ? -11.646 6.247 -2.754 1.00 70.25 91 CYS A O 1
ATOM 693 N N . ASP A 1 92 ? -11.579 8.303 -3.658 1.00 73.44 92 ASP A N 1
ATOM 694 C CA . ASP A 1 92 ? -10.168 8.285 -4.061 1.00 73.44 92 ASP A CA 1
ATOM 695 C C . ASP A 1 92 ? -9.500 9.541 -3.473 1.00 73.44 92 ASP A C 1
ATOM 697 O O . ASP A 1 92 ? -9.912 10.649 -3.833 1.00 73.44 92 ASP A O 1
ATOM 701 N N . PRO A 1 93 ? -8.539 9.409 -2.537 1.00 75.62 93 PRO A N 1
ATOM 702 C CA . PRO A 1 93 ? -7.966 8.176 -1.980 1.00 75.62 93 PRO A CA 1
ATOM 703 C C . PRO A 1 93 ? -8.962 7.370 -1.121 1.00 75.62 93 PRO A C 1
ATOM 705 O O . PRO A 1 93 ? -9.877 7.928 -0.519 1.00 75.62 93 PRO A O 1
ATOM 708 N N . CYS A 1 94 ? -8.786 6.046 -1.068 1.00 83.44 94 CYS A N 1
ATOM 709 C CA . CYS A 1 94 ? -9.617 5.175 -0.237 1.00 83.44 94 CYS A CA 1
ATOM 710 C C . CYS A 1 94 ? -9.341 5.437 1.244 1.00 83.44 94 CYS A C 1
ATOM 712 O O . CYS A 1 94 ? -8.188 5.623 1.639 1.00 83.44 94 CYS A O 1
ATOM 714 N N . GLN A 1 95 ? -10.378 5.355 2.072 1.00 85.62 95 GLN A N 1
ATOM 715 C CA . GLN A 1 95 ? -10.251 5.525 3.517 1.00 85.62 95 GLN A CA 1
ATOM 716 C C . GLN A 1 95 ? -10.394 4.193 4.236 1.00 85.62 95 GLN A C 1
ATOM 718 O O . GLN A 1 95 ? -11.347 3.445 4.014 1.00 85.62 95 GLN A O 1
ATOM 723 N N . VAL A 1 96 ? -9.424 3.903 5.097 1.00 90.00 96 VAL A N 1
ATOM 724 C CA . VAL A 1 96 ? -9.457 2.774 6.025 1.00 90.00 96 VAL A CA 1
ATOM 725 C C . VAL A 1 96 ? -9.843 3.324 7.390 1.00 90.00 96 VAL A C 1
ATOM 727 O O . VAL A 1 96 ? -9.081 4.091 7.974 1.00 90.00 96 VAL A O 1
ATOM 730 N N . HIS A 1 97 ? -11.021 2.954 7.876 1.00 90.56 97 HIS A N 1
ATOM 731 C CA . HIS A 1 97 ? -11.490 3.259 9.220 1.00 90.56 97 HIS A CA 1
ATOM 732 C C . HIS A 1 97 ? -11.198 2.072 10.132 1.00 90.56 97 HIS A C 1
ATOM 734 O O . HIS A 1 97 ? -11.599 0.946 9.846 1.00 90.56 97 HIS A O 1
ATOM 740 N N . ILE A 1 98 ? -10.501 2.324 11.230 1.00 91.81 98 ILE A N 1
ATOM 741 C CA . ILE A 1 98 ? -10.177 1.332 12.248 1.00 91.81 98 ILE A CA 1
ATOM 742 C C . ILE A 1 98 ? -10.853 1.796 13.531 1.00 91.81 98 ILE A C 1
ATOM 744 O O . ILE A 1 98 ? -10.607 2.911 13.978 1.00 91.81 98 ILE A O 1
ATOM 748 N N . SER A 1 99 ? -11.723 0.964 14.091 1.00 90.12 99 SER A N 1
ATOM 749 C CA . SER A 1 99 ? -12.480 1.260 15.311 1.00 90.12 99 SER A CA 1
ATOM 750 C C . SER A 1 99 ? -12.303 0.148 16.337 1.00 90.12 99 SER A C 1
ATOM 752 O O . SER A 1 99 ? -12.378 -1.029 15.971 1.00 90.12 99 SER A O 1
ATOM 754 N N . GLY A 1 100 ? -12.117 0.511 17.601 1.00 89.69 100 GLY A N 1
ATOM 755 C CA . GLY A 1 100 ? -12.072 -0.420 18.728 1.00 89.69 100 GLY A CA 1
ATOM 756 C C . GLY A 1 100 ? -11.322 0.167 19.920 1.00 89.69 100 GLY A C 1
ATOM 757 O O . GLY A 1 100 ? -11.164 1.386 20.028 1.00 89.69 100 GLY A O 1
ATOM 758 N N . ASP A 1 101 ? -10.823 -0.711 20.789 1.00 90.25 101 ASP A N 1
ATOM 759 C CA . ASP A 1 101 ? -9.997 -0.329 21.932 1.00 90.25 101 ASP A CA 1
ATOM 760 C C . ASP A 1 101 ? -8.718 0.384 21.496 1.00 90.25 101 ASP A C 1
ATOM 762 O O . ASP A 1 101 ? -8.114 0.052 20.474 1.00 90.25 101 ASP A O 1
ATOM 766 N N . ARG A 1 102 ? -8.242 1.324 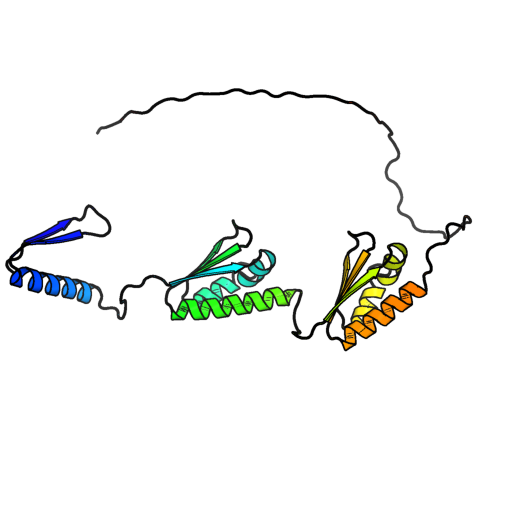22.318 1.00 86.50 102 ARG A N 1
ATOM 767 C CA . ARG A 1 102 ? -7.028 2.099 22.025 1.00 86.50 102 ARG A CA 1
ATOM 768 C C . ARG A 1 102 ? -5.814 1.211 21.723 1.00 86.50 102 ARG A C 1
ATOM 770 O O . ARG A 1 102 ? -5.065 1.507 20.799 1.00 86.50 102 ARG A O 1
ATOM 777 N N . GLU A 1 103 ? -5.635 0.116 22.465 1.00 88.56 103 GLU A N 1
ATOM 778 C CA . GLU A 1 103 ? -4.546 -0.841 22.213 1.00 88.56 103 GLU A CA 1
ATOM 779 C C . GLU A 1 103 ? -4.749 -1.657 20.930 1.00 88.56 103 GLU A C 1
ATOM 781 O O . GLU A 1 103 ? -3.788 -1.968 20.225 1.00 88.56 103 GLU A O 1
ATOM 786 N N . SER A 1 104 ? -5.992 -2.024 20.623 1.00 90.31 104 SER A N 1
ATOM 787 C CA . SER A 1 104 ? -6.343 -2.794 19.428 1.00 90.31 104 SER A CA 1
ATOM 788 C C . SER A 1 104 ? -6.181 -1.965 18.159 1.00 90.31 104 SER A C 1
ATOM 790 O O . SER A 1 104 ? -5.658 -2.459 17.157 1.00 90.31 104 SER A O 1
ATOM 792 N N . VAL A 1 105 ? -6.592 -0.698 18.208 1.00 90.50 105 VAL A N 1
ATOM 793 C CA . VAL A 1 105 ? -6.477 0.257 17.103 1.00 90.50 105 VAL A CA 1
ATOM 794 C C . VAL A 1 105 ? -5.014 0.547 16.802 1.00 90.50 105 VAL A C 1
ATOM 796 O O . VAL A 1 105 ? -4.636 0.459 15.641 1.00 90.50 105 VAL A O 1
ATOM 799 N N . ASP A 1 106 ? -4.175 0.790 17.812 1.00 90.19 106 ASP A N 1
ATOM 800 C CA . ASP A 1 106 ? -2.744 1.060 17.616 1.00 90.19 106 ASP A CA 1
ATOM 801 C C . ASP A 1 106 ? -2.019 -0.130 16.952 1.00 90.19 106 ASP A C 1
ATOM 803 O O . ASP A 1 106 ? -1.347 0.027 15.930 1.00 90.19 106 ASP A O 1
ATOM 807 N N . LYS A 1 107 ? -2.280 -1.360 17.420 1.00 91.44 107 LYS A N 1
ATOM 808 C CA . LYS A 1 107 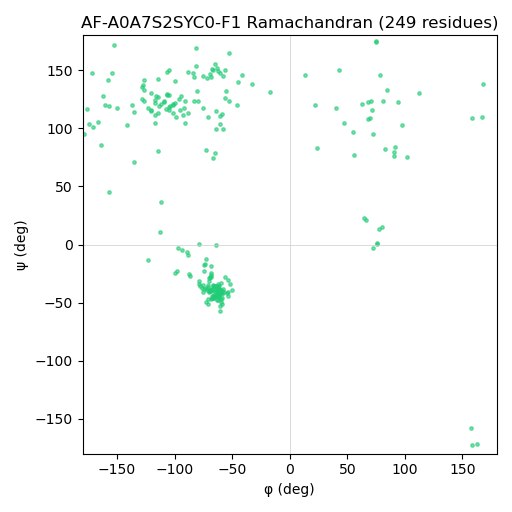? -1.751 -2.588 16.795 1.00 91.44 107 LYS A CA 1
ATOM 809 C C . LYS A 1 107 ? -2.236 -2.765 15.354 1.00 91.44 107 LYS A C 1
ATOM 811 O O . LYS A 1 107 ? -1.465 -3.145 14.470 1.00 91.44 107 LYS A O 1
ATOM 816 N N . ALA A 1 108 ? -3.521 -2.513 15.098 1.00 90.88 108 ALA A N 1
ATOM 817 C CA . ALA A 1 108 ? -4.097 -2.615 13.757 1.00 90.88 108 ALA A CA 1
ATOM 818 C C . ALA A 1 108 ? -3.525 -1.549 12.822 1.00 90.88 108 ALA A C 1
ATOM 820 O O . ALA A 1 108 ? -3.237 -1.829 11.658 1.00 90.88 108 ALA A O 1
ATOM 821 N N . LEU A 1 109 ? -3.316 -0.345 13.340 1.00 89.88 109 LEU A N 1
ATOM 822 C CA . LEU A 1 109 ? -2.728 0.775 12.635 1.00 89.88 109 LEU A CA 1
ATOM 823 C C . LEU A 1 109 ? -1.291 0.475 12.218 1.00 89.88 109 LEU A C 1
ATOM 825 O O . LEU A 1 109 ? -0.946 0.707 11.059 1.00 89.88 109 LEU A O 1
ATOM 829 N N . GLU A 1 110 ? -0.460 -0.050 13.121 1.00 89.69 110 GLU A N 1
ATOM 830 C CA . GLU A 1 110 ? 0.902 -0.477 12.789 1.00 89.69 110 GLU A CA 1
ATOM 831 C C . GLU A 1 110 ? 0.893 -1.567 11.714 1.00 89.69 110 GLU A C 1
ATOM 833 O O . GLU A 1 110 ? 1.562 -1.417 10.691 1.00 89.69 110 GLU A O 1
ATOM 838 N N . ALA A 1 111 ? 0.052 -2.597 11.856 1.00 89.06 111 ALA A N 1
ATOM 839 C CA . ALA A 1 111 ? -0.070 -3.659 10.857 1.00 89.06 111 ALA A CA 1
ATOM 840 C C . ALA A 1 111 ? -0.502 -3.127 9.475 1.00 89.06 111 ALA A C 1
ATOM 842 O O . ALA A 1 111 ? 0.039 -3.529 8.440 1.00 89.06 111 ALA A O 1
ATOM 843 N N . VAL A 1 112 ? -1.456 -2.192 9.435 1.00 87.62 112 VAL A N 1
ATOM 844 C CA . VAL A 1 112 ? -1.924 -1.553 8.196 1.00 87.62 112 VAL A CA 1
ATOM 845 C C . VAL A 1 112 ? -0.853 -0.633 7.605 1.00 87.62 112 VAL A C 1
ATOM 847 O O . VAL A 1 112 ? -0.662 -0.636 6.388 1.00 87.62 112 VAL A O 1
ATOM 850 N N . LYS A 1 113 ? -0.119 0.128 8.425 1.00 87.12 113 LYS A N 1
ATOM 851 C CA . LYS A 1 113 ? 1.007 0.969 7.982 1.00 87.12 113 LYS A CA 1
ATOM 852 C C . LYS A 1 113 ? 2.134 0.125 7.392 1.00 87.12 113 LYS A C 1
ATOM 854 O O . LYS A 1 113 ? 2.645 0.480 6.328 1.00 87.12 113 LYS A O 1
ATOM 859 N N . ASP A 1 114 ? 2.460 -1.000 8.015 1.00 86.00 114 ASP A N 1
ATOM 860 C CA . ASP A 1 114 ? 3.443 -1.962 7.518 1.00 86.00 114 ASP A CA 1
ATOM 861 C C . ASP A 1 114 ? 3.014 -2.570 6.189 1.00 86.00 114 ASP A C 1
ATOM 863 O O . ASP A 1 114 ? 3.807 -2.638 5.250 1.00 86.00 114 ASP A O 1
ATOM 867 N N . LEU A 1 115 ? 1.746 -2.963 6.060 1.00 83.19 115 LEU A N 1
ATOM 868 C CA . LEU A 1 115 ? 1.205 -3.445 4.792 1.00 83.19 115 LEU A CA 1
ATOM 869 C C . LEU A 1 115 ? 1.175 -2.349 3.733 1.00 83.19 115 LEU A C 1
ATOM 871 O O . LEU A 1 115 ? 1.449 -2.637 2.575 1.00 83.19 115 LEU A O 1
ATOM 875 N N . ARG A 1 116 ? 0.901 -1.094 4.102 1.00 82.50 116 ARG A N 1
ATOM 876 C CA . ARG A 1 116 ? 0.972 0.052 3.186 1.00 82.50 116 ARG A CA 1
ATOM 877 C C . ARG A 1 116 ? 2.400 0.293 2.710 1.00 82.50 116 ARG A C 1
ATOM 879 O O . ARG A 1 116 ? 2.582 0.602 1.535 1.00 82.50 116 ARG A O 1
ATOM 886 N N . ARG A 1 117 ? 3.395 0.147 3.593 1.00 77.38 117 ARG A N 1
ATOM 887 C CA . ARG A 1 117 ? 4.817 0.176 3.232 1.00 77.38 117 ARG A CA 1
ATOM 888 C C . ARG A 1 117 ? 5.096 -0.958 2.251 1.00 77.38 117 ARG A C 1
ATOM 890 O O . ARG A 1 117 ? 5.318 -0.664 1.089 1.00 77.38 117 ARG A O 1
ATOM 897 N N . ARG A 1 118 ? 4.810 -2.211 2.621 1.00 72.94 118 ARG A N 1
ATOM 898 C CA . ARG A 1 118 ? 4.959 -3.389 1.745 1.00 72.94 118 ARG A CA 1
ATOM 899 C C . ARG A 1 118 ? 4.198 -3.300 0.420 1.00 72.94 118 ARG A C 1
ATOM 901 O O . ARG A 1 118 ? 4.590 -3.926 -0.553 1.00 72.94 118 ARG A O 1
ATOM 908 N N . ALA A 1 119 ? 3.092 -2.563 0.369 1.00 66.38 119 ALA A N 1
ATOM 909 C CA . ALA A 1 119 ? 2.305 -2.339 -0.840 1.00 66.38 119 ALA A CA 1
ATOM 910 C C . ALA A 1 119 ? 2.936 -1.299 -1.768 1.00 66.38 119 ALA A C 1
ATOM 912 O O . ALA A 1 119 ? 2.865 -1.459 -2.983 1.00 66.38 119 ALA A O 1
ATOM 913 N N . LYS A 1 120 ? 3.572 -0.257 -1.213 1.00 56.78 120 LYS A N 1
ATOM 914 C CA . LYS A 1 120 ? 4.531 0.547 -1.984 1.00 56.78 120 LYS A CA 1
ATOM 915 C C . LYS A 1 120 ? 5.691 -0.339 -2.437 1.00 56.78 120 LYS A C 1
ATOM 917 O O . LYS A 1 120 ? 6.143 -0.222 -3.570 1.00 56.78 120 LYS A O 1
ATOM 922 N N . ASP A 1 121 ? 6.079 -1.285 -1.588 1.00 48.81 121 ASP A N 1
ATOM 923 C CA . ASP A 1 121 ? 7.212 -2.164 -1.833 1.00 48.81 121 ASP A CA 1
ATOM 924 C C . ASP A 1 121 ? 6.917 -3.262 -2.885 1.00 48.81 121 ASP A C 1
ATOM 926 O O . ASP A 1 121 ? 7.816 -3.746 -3.568 1.00 48.81 121 ASP A O 1
ATOM 930 N N . GLY A 1 122 ? 5.637 -3.601 -3.089 1.00 47.44 122 GLY A N 1
ATOM 931 C CA . GLY A 1 122 ? 5.152 -4.683 -3.956 1.00 47.44 122 GLY A CA 1
ATOM 932 C C . GLY A 1 122 ? 5.265 -4.431 -5.462 1.00 47.44 122 GLY A C 1
ATOM 933 O O . GLY A 1 122 ? 5.162 -5.377 -6.240 1.00 47.44 122 GLY A O 1
ATOM 934 N N . GLU A 1 123 ? 5.543 -3.195 -5.875 1.00 49.16 123 GLU A N 1
ATOM 935 C CA . GLU A 1 123 ? 6.171 -2.904 -7.173 1.00 49.16 123 GLU A CA 1
ATOM 936 C C . GLU A 1 123 ? 7.473 -2.091 -7.012 1.00 49.16 123 GLU A C 1
ATOM 938 O O . GLU A 1 123 ? 8.282 -2.031 -7.940 1.00 49.16 123 GLU A O 1
ATOM 943 N N . ASP A 1 124 ? 7.743 -1.527 -5.827 1.00 45.53 124 ASP A N 1
ATOM 944 C CA . ASP A 1 124 ? 8.662 -0.401 -5.688 1.00 45.53 124 ASP A CA 1
ATOM 945 C C . ASP A 1 124 ? 9.281 -0.219 -4.282 1.00 45.53 124 ASP A C 1
ATOM 947 O O . ASP A 1 124 ? 9.436 0.906 -3.803 1.00 45.53 124 ASP A O 1
ATOM 951 N N . ALA A 1 125 ? 9.754 -1.293 -3.653 1.00 46.34 125 ALA A N 1
ATOM 952 C CA . ALA A 1 125 ? 10.832 -1.224 -2.660 1.00 46.34 125 ALA A CA 1
ATOM 953 C C . ALA A 1 125 ? 11.555 -2.565 -2.617 1.00 46.34 125 ALA A C 1
ATOM 955 O O . ALA A 1 125 ? 11.009 -3.591 -3.008 1.00 46.34 125 ALA A O 1
ATOM 956 N N . GLU A 1 126 ? 12.844 -2.600 -2.342 1.00 42.69 126 GLU A N 1
ATOM 957 C CA . GLU A 1 126 ? 13.575 -1.967 -1.242 1.00 42.69 126 GLU A CA 1
ATOM 958 C C . GLU A 1 126 ? 14.852 -1.399 -1.891 1.00 42.69 126 GLU A C 1
ATOM 960 O O . GLU A 1 126 ? 15.454 -2.095 -2.696 1.00 42.69 126 GLU A O 1
ATOM 965 N N . ASP A 1 127 ? 15.112 -0.091 -1.844 1.00 46.34 127 ASP A N 1
ATOM 966 C CA . ASP A 1 127 ? 16.039 0.484 -0.865 1.00 46.34 127 ASP A CA 1
ATOM 967 C C . ASP A 1 127 ? 15.763 1.984 -0.648 1.00 46.34 127 ASP A C 1
ATOM 969 O O . ASP A 1 127 ? 15.500 2.737 -1.585 1.00 46.34 127 ASP A O 1
ATOM 973 N N . ALA A 1 128 ? 15.883 2.459 0.594 1.00 53.62 128 ALA A N 1
ATOM 974 C CA . ALA A 1 128 ? 15.843 3.893 0.915 1.00 53.62 128 ALA A CA 1
ATOM 975 C C . ALA A 1 128 ? 17.023 4.693 0.304 1.00 53.62 128 ALA A C 1
ATOM 977 O O . ALA A 1 128 ? 17.082 5.909 0.470 1.00 53.62 128 ALA A O 1
ATOM 978 N N . GLU A 1 129 ? 17.927 4.022 -0.419 1.00 56.50 129 GLU A N 1
ATOM 979 C CA . GLU A 1 129 ? 19.021 4.604 -1.206 1.00 56.50 129 GLU A CA 1
ATOM 980 C C . GLU A 1 129 ? 18.857 4.404 -2.726 1.00 56.50 129 GLU A C 1
ATOM 982 O O . GLU A 1 129 ? 19.790 4.663 -3.491 1.00 56.50 129 GLU A O 1
ATOM 987 N N . ASP A 1 130 ? 17.687 3.954 -3.190 1.00 66.38 130 ASP A N 1
ATOM 988 C CA . ASP A 1 130 ? 17.418 3.854 -4.622 1.00 66.38 130 ASP A CA 1
ATOM 989 C C . ASP A 1 130 ? 17.419 5.246 -5.263 1.00 66.38 130 ASP A C 1
ATOM 991 O O . ASP A 1 130 ? 16.543 6.081 -5.017 1.00 66.38 130 ASP A O 1
ATOM 995 N N . VAL A 1 131 ? 18.381 5.479 -6.148 1.00 78.31 131 VAL A N 1
ATOM 996 C CA . VAL A 1 131 ? 18.410 6.658 -7.004 1.00 78.31 131 VAL A CA 1
ATOM 997 C C . VAL A 1 131 ? 17.470 6.404 -8.179 1.00 78.31 131 VAL A C 1
ATOM 999 O O . VAL A 1 131 ? 17.501 5.348 -8.817 1.00 78.31 131 VAL A O 1
ATOM 1002 N N . VAL A 1 132 ? 16.611 7.381 -8.462 1.00 84.50 132 VAL A N 1
ATOM 1003 C CA . VAL A 1 132 ? 15.771 7.387 -9.660 1.00 84.50 132 VAL A CA 1
ATOM 1004 C C . VAL A 1 132 ? 16.365 8.387 -10.637 1.00 84.50 132 VAL A C 1
ATOM 1006 O O . VAL A 1 132 ? 16.379 9.585 -10.359 1.00 84.50 132 VAL A O 1
ATOM 1009 N N . GLU A 1 133 ? 16.823 7.902 -11.785 1.00 83.94 133 GLU A N 1
ATOM 1010 C CA . GLU A 1 133 ? 17.281 8.747 -12.885 1.00 83.94 133 GLU A CA 1
ATOM 1011 C C . GLU A 1 133 ? 16.375 8.601 -14.105 1.00 83.94 133 GLU A C 1
ATOM 1013 O O . GLU A 1 133 ? 15.873 7.520 -14.428 1.00 83.94 133 GLU A O 1
ATOM 1018 N N . THR A 1 134 ? 16.154 9.719 -14.790 1.00 86.25 134 THR A N 1
ATOM 1019 C CA . THR A 1 134 ? 15.349 9.787 -16.008 1.00 86.25 134 THR A CA 1
ATOM 1020 C C . THR A 1 134 ? 16.231 10.155 -17.185 1.00 86.25 134 THR A C 1
ATOM 1022 O O . THR A 1 134 ? 16.924 11.169 -17.142 1.00 86.25 134 THR A O 1
ATOM 1025 N N . LEU A 1 135 ? 16.171 9.347 -18.241 1.00 85.56 135 LEU A N 1
ATOM 1026 C CA . LEU A 1 135 ? 16.921 9.553 -19.471 1.00 85.56 135 LEU A CA 1
ATOM 1027 C C . LEU A 1 135 ? 15.970 9.789 -20.644 1.00 85.56 135 LEU A C 1
ATOM 1029 O O . LEU A 1 135 ? 15.076 8.977 -20.912 1.00 85.56 135 LEU A O 1
ATOM 1033 N N . ASP A 1 136 ? 16.215 10.872 -21.371 1.00 85.25 136 ASP A N 1
ATOM 1034 C CA . ASP A 1 136 ? 15.498 11.192 -22.597 1.00 85.25 136 ASP A CA 1
ATOM 1035 C C . ASP A 1 136 ? 15.992 10.300 -23.739 1.00 85.25 136 ASP A C 1
ATOM 1037 O O . ASP A 1 136 ? 17.158 10.316 -24.129 1.00 85.25 136 ASP A O 1
ATOM 1041 N N . CYS A 1 137 ? 15.082 9.491 -24.267 1.00 80.94 137 CYS A N 1
ATOM 1042 C CA . CYS A 1 137 ? 15.323 8.538 -25.335 1.00 80.94 137 CYS A CA 1
ATOM 1043 C C . CYS A 1 137 ? 14.541 8.978 -26.579 1.00 80.94 137 CYS A C 1
ATOM 1045 O O . CYS A 1 137 ? 13.304 9.006 -26.554 1.00 80.94 137 CYS A O 1
ATOM 1047 N N . PRO A 1 138 ? 15.198 9.264 -27.710 1.00 82.81 138 PRO A N 1
ATOM 1048 C CA . PRO A 1 138 ? 14.467 9.520 -28.936 1.00 82.81 138 PRO A CA 1
ATOM 1049 C C . PRO A 1 138 ? 13.802 8.227 -29.433 1.00 82.81 138 PRO A C 1
ATOM 1051 O O . PRO A 1 138 ? 14.344 7.127 -29.293 1.00 82.81 138 PRO A O 1
ATOM 1054 N N . ARG A 1 139 ? 12.621 8.348 -30.054 1.00 78.06 139 ARG A N 1
ATOM 1055 C CA . ARG A 1 139 ? 11.799 7.199 -30.482 1.00 78.06 139 ARG A CA 1
ATOM 1056 C C . ARG A 1 139 ? 12.528 6.176 -31.357 1.00 78.06 139 ARG A C 1
ATOM 1058 O O . ARG A 1 139 ? 12.208 4.992 -31.286 1.00 78.06 139 ARG A O 1
ATOM 1065 N N . HIS A 1 140 ? 13.502 6.612 -32.155 1.00 79.31 140 HIS A N 1
ATOM 1066 C CA . HIS A 1 140 ? 14.266 5.728 -33.037 1.00 79.31 140 HIS A CA 1
ATOM 1067 C C . HIS A 1 140 ? 15.219 4.787 -32.276 1.00 79.31 140 HIS A C 1
ATOM 1069 O O . HIS A 1 140 ? 15.433 3.665 -32.727 1.00 79.31 140 HIS A O 1
ATOM 1075 N N . CYS A 1 141 ? 15.715 5.176 -31.097 1.00 76.81 141 CYS A N 1
ATOM 1076 C CA . CYS A 1 141 ? 16.612 4.340 -30.286 1.00 76.81 141 CYS A CA 1
ATOM 1077 C C . CYS A 1 141 ? 15.856 3.395 -29.341 1.00 76.81 141 CYS A C 1
ATOM 1079 O O . CYS A 1 141 ? 16.358 2.329 -28.986 1.00 76.81 141 CYS A O 1
ATOM 1081 N N . VAL A 1 142 ? 14.622 3.741 -28.951 1.00 82.06 142 VAL A N 1
ATOM 1082 C CA . VAL A 1 142 ? 13.831 2.973 -27.968 1.00 82.06 142 VAL A CA 1
ATOM 1083 C C . VAL A 1 142 ? 13.626 1.515 -28.393 1.00 82.06 142 VAL A C 1
ATOM 1085 O O . VAL A 1 142 ? 13.743 0.607 -27.568 1.00 82.06 142 VAL A O 1
ATOM 1088 N N . GLY A 1 143 ? 13.365 1.267 -29.680 1.00 83.75 143 GLY A N 1
ATOM 1089 C CA . GLY A 1 143 ? 13.169 -0.091 -30.198 1.00 83.75 143 GLY A CA 1
ATOM 1090 C C . GLY A 1 143 ? 14.408 -0.982 -30.049 1.00 83.75 143 GLY A C 1
ATOM 1091 O O . GLY A 1 143 ? 14.282 -2.168 -29.738 1.00 83.75 143 GLY A O 1
ATOM 1092 N N . ALA A 1 144 ? 15.602 -0.409 -30.208 1.00 81.81 144 ALA A N 1
ATOM 1093 C CA . ALA A 1 144 ? 16.864 -1.126 -30.052 1.00 81.81 144 ALA A CA 1
ATOM 1094 C C . ALA A 1 144 ? 17.215 -1.378 -28.577 1.00 81.81 144 ALA A C 1
ATOM 1096 O O . ALA A 1 144 ? 17.607 -2.493 -28.229 1.00 81.81 144 ALA A O 1
ATOM 1097 N N . ILE A 1 145 ? 16.981 -0.387 -27.707 1.00 84.25 145 ILE A N 1
ATOM 1098 C CA . ILE A 1 145 ? 17.196 -0.490 -26.253 1.00 84.25 145 ILE A CA 1
ATOM 1099 C C . ILE A 1 145 ? 16.313 -1.598 -25.648 1.00 84.25 145 ILE A C 1
ATOM 1101 O O . ILE A 1 145 ? 16.771 -2.400 -24.832 1.00 84.25 145 ILE A O 1
ATOM 1105 N N . ILE A 1 146 ? 15.047 -1.697 -26.073 1.00 87.12 146 ILE A N 1
ATOM 1106 C CA . ILE A 1 146 ? 14.132 -2.763 -25.632 1.00 87.12 146 ILE A CA 1
ATOM 1107 C C . ILE A 1 146 ? 14.549 -4.114 -26.237 1.00 87.12 146 ILE A C 1
ATOM 1109 O O . ILE A 1 146 ? 14.639 -5.123 -25.526 1.00 87.12 146 ILE A O 1
ATOM 1113 N N . GLY A 1 147 ? 14.832 -4.141 -27.542 1.00 84.19 147 GLY A N 1
ATOM 1114 C CA . GLY A 1 147 ? 15.086 -5.358 -28.308 1.00 84.19 147 GLY A CA 1
ATOM 1115 C C . GLY A 1 147 ? 13.816 -6.168 -28.602 1.00 84.19 147 GLY A C 1
ATOM 1116 O O . GLY A 1 147 ? 12.722 -5.873 -28.116 1.00 84.19 147 GLY A O 1
ATOM 1117 N N . LYS A 1 148 ? 13.947 -7.235 -29.401 1.00 85.12 148 LYS A N 1
ATOM 1118 C CA . LYS A 1 148 ? 12.818 -8.105 -29.786 1.00 85.12 148 LYS A CA 1
ATOM 1119 C C . LYS A 1 148 ? 12.180 -8.735 -28.540 1.00 85.12 148 LYS A C 1
ATOM 1121 O O . LYS A 1 148 ? 12.794 -9.563 -27.880 1.00 85.12 148 LYS A O 1
ATOM 1126 N N . GLY A 1 149 ? 10.954 -8.330 -28.201 1.00 81.69 149 GLY A N 1
ATOM 1127 C CA . GLY A 1 149 ? 10.238 -8.843 -27.024 1.00 81.69 149 GLY A CA 1
ATOM 1128 C C . GLY A 1 149 ? 10.864 -8.465 -25.673 1.00 81.69 149 GLY A C 1
ATOM 1129 O O . GLY A 1 149 ? 10.622 -9.149 -24.678 1.00 81.69 149 GLY A O 1
ATOM 1130 N N . GLY A 1 150 ? 11.685 -7.410 -25.618 1.00 85.00 150 GLY A N 1
ATOM 1131 C CA . GLY A 1 150 ? 12.309 -6.954 -24.373 1.00 85.00 150 GLY A CA 1
ATOM 1132 C C . GLY A 1 150 ? 13.548 -7.747 -23.948 1.00 85.00 150 GLY A C 1
ATOM 1133 O O . GLY A 1 150 ? 13.952 -7.675 -22.789 1.00 85.00 150 GLY A O 1
ATOM 113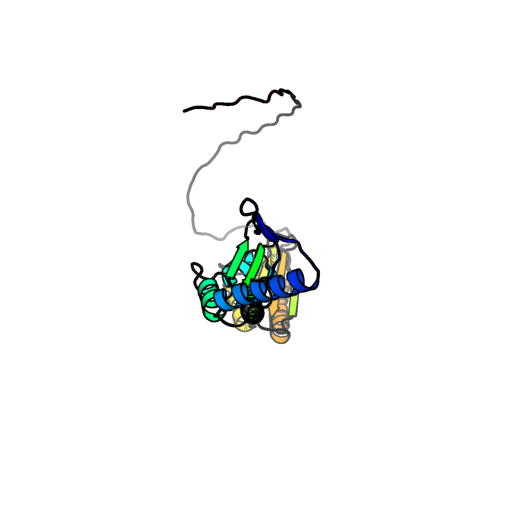4 N N . THR A 1 151 ? 14.151 -8.544 -24.835 1.00 88.38 151 THR A N 1
ATOM 1135 C CA . THR A 1 151 ? 15.333 -9.357 -24.500 1.00 88.38 151 THR A CA 1
ATOM 1136 C C . THR A 1 151 ? 16.546 -8.513 -24.123 1.00 88.38 151 THR A C 1
ATOM 1138 O O . THR A 1 151 ? 17.269 -8.879 -23.198 1.00 88.38 151 THR A O 1
ATOM 1141 N N . THR A 1 152 ? 16.767 -7.392 -24.815 1.00 89.38 152 THR A N 1
ATOM 1142 C CA . THR A 1 152 ? 17.926 -6.518 -24.590 1.00 89.38 152 THR A CA 1
ATOM 1143 C C . THR A 1 152 ? 17.783 -5.796 -23.259 1.00 89.38 152 THR A C 1
ATOM 1145 O O . THR A 1 152 ? 18.648 -5.946 -22.400 1.00 89.38 152 THR A O 1
ATOM 1148 N N . VAL A 1 153 ? 16.643 -5.142 -23.017 1.00 88.75 153 VAL A N 1
ATOM 1149 C CA . VAL A 1 153 ? 16.377 -4.475 -21.732 1.00 88.75 153 VAL A CA 1
ATOM 1150 C C . VAL A 1 153 ? 16.419 -5.452 -20.555 1.00 88.75 153 VAL A C 1
ATOM 1152 O O . VAL A 1 153 ? 17.012 -5.139 -19.530 1.00 88.75 153 VAL A O 1
ATOM 1155 N N . ARG A 1 154 ? 15.903 -6.682 -20.699 1.00 89.00 154 ARG A N 1
ATOM 1156 C CA . ARG A 1 154 ? 16.018 -7.715 -19.652 1.00 89.00 154 ARG A CA 1
ATOM 1157 C C . ARG A 1 154 ? 17.464 -8.117 -19.381 1.00 89.00 154 ARG A C 1
ATOM 1159 O O . ARG A 1 154 ? 17.803 -8.397 -18.235 1.00 89.00 154 ARG A O 1
ATOM 1166 N N . LYS A 1 155 ? 18.310 -8.166 -20.414 1.00 90.38 155 LYS A N 1
ATOM 1167 C CA . LYS A 1 155 ? 19.741 -8.449 -20.259 1.00 90.38 155 LYS A CA 1
ATOM 1168 C C . LYS A 1 155 ? 20.434 -7.321 -19.500 1.00 90.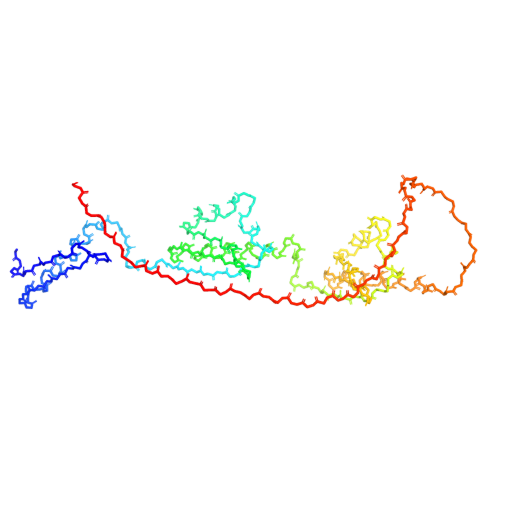38 155 LYS A C 1
ATOM 1170 O O . LYS A 1 155 ? 21.179 -7.632 -18.581 1.00 90.38 155 LYS A O 1
ATOM 1175 N N . ILE A 1 156 ? 20.128 -6.065 -19.833 1.00 88.88 156 ILE A N 1
ATOM 1176 C CA . ILE A 1 156 ? 20.660 -4.874 -19.154 1.00 88.88 156 ILE A CA 1
ATOM 1177 C C . ILE A 1 156 ? 20.244 -4.887 -17.680 1.00 88.88 156 ILE A C 1
ATOM 1179 O O . ILE A 1 156 ? 21.109 -4.875 -16.812 1.00 88.88 156 ILE A O 1
ATOM 1183 N N . VAL A 1 157 ? 18.946 -5.040 -17.398 1.00 88.38 157 VAL A N 1
ATOM 1184 C CA . VAL A 1 157 ? 18.398 -5.166 -16.033 1.00 88.38 157 VAL A CA 1
ATOM 1185 C C . VAL A 1 157 ? 19.080 -6.300 -15.262 1.00 88.38 157 VAL A C 1
ATOM 1187 O O . VAL A 1 157 ? 19.433 -6.136 -14.100 1.00 88.38 157 VAL A O 1
ATOM 1190 N N . LYS A 1 158 ? 19.322 -7.450 -15.904 1.00 88.81 158 LYS A N 1
ATOM 1191 C CA . LYS A 1 158 ? 19.997 -8.592 -15.271 1.00 88.81 158 LYS A CA 1
ATOM 1192 C C . LYS A 1 158 ? 21.487 -8.346 -15.017 1.00 88.81 158 LYS A C 1
ATOM 1194 O O . LYS A 1 158 ? 22.009 -8.863 -14.037 1.00 88.81 158 LYS A O 1
ATOM 1199 N N . SER A 1 159 ? 22.179 -7.619 -15.895 1.00 89.00 159 SER A N 1
ATOM 1200 C CA . SER A 1 159 ? 23.609 -7.329 -15.738 1.00 89.00 159 SER A CA 1
ATOM 1201 C C . SER A 1 159 ? 23.886 -6.204 -14.748 1.00 89.00 159 SER A C 1
ATOM 1203 O O . SER A 1 159 ? 24.908 -6.241 -14.074 1.00 89.00 159 SER A O 1
ATOM 1205 N N . THR A 1 160 ? 23.002 -5.209 -14.667 1.00 88.25 160 THR A N 1
ATOM 1206 C CA . THR A 1 160 ? 23.200 -4.031 -13.814 1.00 88.25 160 THR A CA 1
ATOM 1207 C C . THR A 1 160 ? 22.468 -4.140 -12.486 1.00 88.25 160 THR A C 1
ATOM 1209 O O . THR A 1 160 ? 22.864 -3.488 -11.528 1.00 88.25 160 THR A O 1
ATOM 1212 N N . GLY A 1 161 ? 21.416 -4.959 -12.406 1.00 84.06 161 GLY A N 1
ATOM 1213 C CA . GLY A 1 161 ? 20.547 -5.056 -11.234 1.00 84.06 161 GLY A CA 1
ATOM 1214 C C . GLY A 1 161 ? 19.574 -3.880 -11.086 1.00 84.06 161 GLY A C 1
ATOM 1215 O O . GLY A 1 161 ? 18.783 -3.877 -10.150 1.00 84.06 161 GLY A O 1
ATOM 1216 N N . ALA A 1 162 ? 19.592 -2.901 -12.001 1.00 87.31 162 ALA A N 1
ATOM 1217 C CA . ALA A 1 162 ? 18.675 -1.763 -11.979 1.00 87.31 162 ALA A CA 1
ATOM 1218 C C . ALA A 1 162 ? 17.323 -2.113 -12.619 1.00 87.31 162 ALA A C 1
ATOM 1220 O O . ALA A 1 162 ? 17.257 -2.817 -13.628 1.00 87.31 162 ALA A O 1
ATOM 1221 N N . LYS A 1 163 ? 16.233 -1.561 -12.084 1.00 85.69 163 LYS A N 1
ATOM 1222 C CA . LYS A 1 163 ? 14.892 -1.624 -12.677 1.00 85.69 163 LYS A CA 1
ATOM 1223 C C . LYS A 1 163 ? 14.751 -0.520 -13.726 1.00 85.69 163 LYS A C 1
ATOM 1225 O O . LYS A 1 163 ? 14.913 0.654 -13.417 1.00 85.69 163 LYS A O 1
ATOM 1230 N N . ILE A 1 164 ? 14.415 -0.883 -14.964 1.00 87.44 164 ILE A N 1
ATOM 1231 C CA . ILE A 1 164 ? 14.255 0.069 -16.076 1.00 87.44 164 ILE A CA 1
ATOM 1232 C C . ILE A 1 164 ? 12.804 0.040 -16.562 1.00 87.44 164 ILE A C 1
ATOM 1234 O O . ILE A 1 164 ? 12.299 -1.012 -16.960 1.00 87.44 164 ILE A O 1
ATOM 1238 N N . LYS A 1 165 ? 12.140 1.198 -16.571 1.00 86.25 165 LYS A N 1
ATOM 1239 C CA . LYS A 1 165 ? 10.772 1.389 -17.066 1.00 86.25 165 LYS A CA 1
ATOM 1240 C C . LYS A 1 165 ? 10.762 2.450 -18.159 1.00 86.25 165 LYS A C 1
ATOM 1242 O O . LYS A 1 165 ? 11.065 3.609 -17.912 1.00 86.25 165 LYS A O 1
ATOM 1247 N N . ILE A 1 166 ? 10.381 2.059 -19.370 1.00 85.44 166 ILE A N 1
ATOM 1248 C CA . ILE A 1 166 ? 10.375 2.955 -20.530 1.00 85.44 166 ILE A CA 1
ATOM 1249 C C . ILE A 1 166 ? 8.945 3.421 -20.792 1.00 85.44 166 ILE A C 1
ATOM 1251 O O . ILE A 1 166 ? 8.063 2.601 -21.052 1.00 85.44 166 ILE A O 1
ATOM 1255 N N . ARG A 1 167 ? 8.715 4.735 -20.734 1.00 83.25 167 ARG A N 1
ATOM 1256 C CA . ARG A 1 167 ? 7.444 5.373 -21.090 1.00 83.25 167 ARG A CA 1
ATOM 1257 C C . ARG A 1 167 ? 7.474 5.788 -22.556 1.00 83.25 167 ARG A C 1
ATOM 1259 O O . ARG A 1 167 ? 8.222 6.686 -22.932 1.00 83.25 167 ARG A O 1
ATOM 1266 N N . GLN A 1 168 ? 6.658 5.121 -23.369 1.00 79.19 168 GLN A N 1
ATOM 1267 C CA . GLN A 1 168 ? 6.537 5.377 -24.813 1.00 79.19 168 GLN A CA 1
ATOM 1268 C C . GLN A 1 168 ? 5.397 6.354 -25.152 1.00 79.19 168 GLN A C 1
ATOM 1270 O O . GLN A 1 168 ? 5.230 6.743 -26.310 1.00 79.19 168 GLN A O 1
ATOM 1275 N N . ASP A 1 169 ? 4.624 6.747 -24.135 1.00 76.31 169 ASP A N 1
ATOM 1276 C CA . ASP A 1 169 ? 3.470 7.643 -24.243 1.00 76.31 169 ASP A CA 1
ATOM 1277 C C . ASP A 1 169 ? 3.875 9.112 -24.460 1.00 76.31 169 ASP A C 1
ATOM 1279 O O . ASP A 1 169 ? 3.063 9.915 -24.915 1.00 76.31 169 ASP A O 1
ATOM 1283 N N . CYS A 1 170 ? 5.136 9.457 -24.173 1.00 67.50 170 CYS A N 1
ATOM 1284 C CA . CYS A 1 170 ? 5.705 10.791 -24.364 1.00 67.50 170 CYS A CA 1
ATOM 1285 C C . CYS A 1 170 ? 6.670 10.822 -25.562 1.00 67.50 170 CYS A C 1
ATOM 1287 O O . CYS A 1 170 ? 7.334 9.827 -25.864 1.00 67.50 170 CYS A O 1
ATOM 1289 N N . ASP A 1 171 ? 6.747 11.975 -26.232 1.00 69.62 171 ASP A N 1
ATOM 1290 C CA . ASP A 1 171 ? 7.764 12.299 -27.237 1.00 69.62 171 ASP A CA 1
ATOM 1291 C C . ASP A 1 171 ? 8.531 13.542 -26.756 1.00 69.62 171 ASP A C 1
ATOM 1293 O O . ASP A 1 171 ? 7.895 14.589 -26.595 1.00 69.62 171 ASP A O 1
ATOM 1297 N N . PRO A 1 172 ? 9.844 13.451 -26.467 1.00 73.69 172 PRO A N 1
ATOM 1298 C CA . PRO A 1 172 ? 10.699 12.256 -26.487 1.00 73.69 172 PRO A CA 1
ATOM 1299 C C . PRO A 1 172 ? 10.291 11.204 -25.438 1.00 73.69 172 PRO A C 1
ATOM 1301 O O . PRO A 1 172 ? 9.643 11.509 -24.435 1.00 73.69 172 PRO A O 1
ATOM 1304 N N . CYS A 1 173 ? 10.639 9.939 -25.681 1.00 81.19 173 CYS A N 1
ATOM 1305 C CA . CYS A 1 173 ? 10.340 8.861 -24.742 1.00 81.19 173 CYS A CA 1
ATOM 1306 C C . CYS A 1 173 ? 11.232 8.985 -23.507 1.00 81.19 173 CYS A C 1
ATOM 1308 O O . CYS A 1 173 ? 12.407 9.309 -23.625 1.00 81.19 173 CYS A O 1
ATOM 1310 N N . VAL A 1 174 ? 10.704 8.668 -22.327 1.00 84.56 174 VAL A N 1
ATOM 1311 C CA . VAL A 1 174 ? 11.463 8.786 -21.073 1.00 84.56 174 VAL A CA 1
ATOM 1312 C C . VAL A 1 174 ? 11.725 7.395 -20.511 1.00 84.56 174 VAL A C 1
ATOM 1314 O O . VAL A 1 174 ? 10.786 6.643 -20.228 1.00 84.56 174 VAL A O 1
ATOM 1317 N N . ALA A 1 175 ? 12.999 7.043 -20.344 1.00 86.56 175 ALA A N 1
ATOM 1318 C CA . ALA A 1 175 ? 13.413 5.854 -19.614 1.00 86.56 175 ALA A CA 1
ATOM 1319 C C . ALA A 1 175 ? 13.662 6.223 -18.150 1.00 86.56 175 ALA A C 1
ATOM 1321 O O . ALA A 1 175 ? 14.535 7.026 -17.841 1.00 86.56 175 ALA A O 1
ATOM 1322 N N . VAL A 1 176 ? 12.878 5.635 -17.254 1.00 88.06 176 VAL A N 1
ATOM 1323 C CA . VAL A 1 176 ? 13.032 5.767 -15.806 1.00 88.06 176 VAL A CA 1
ATOM 1324 C C . VAL A 1 176 ? 13.845 4.577 -15.316 1.00 88.06 176 VAL A C 1
ATOM 1326 O O . VAL A 1 176 ? 13.403 3.431 -15.438 1.00 88.06 176 VAL A O 1
ATOM 1329 N N . VAL A 1 177 ? 15.032 4.839 -14.786 1.00 89.44 177 VAL A N 1
ATOM 1330 C CA . VAL A 1 177 ? 15.925 3.838 -14.200 1.00 89.44 177 VAL A CA 1
ATOM 1331 C C . VAL A 1 177 ? 15.901 4.013 -12.689 1.00 89.44 177 VAL A C 1
ATOM 1333 O O . VAL A 1 177 ? 16.067 5.120 -12.186 1.00 89.44 177 VAL A O 1
ATOM 1336 N N . ARG A 1 178 ? 15.677 2.921 -11.964 1.00 86.44 178 ARG A N 1
ATOM 1337 C CA . ARG A 1 178 ? 15.631 2.887 -10.505 1.00 86.44 178 ARG A CA 1
ATOM 1338 C C . ARG A 1 178 ? 16.557 1.800 -9.974 1.00 86.44 178 ARG A C 1
ATOM 1340 O O . ARG A 1 178 ? 16.521 0.670 -10.462 1.00 86.44 178 ARG A O 1
ATOM 1347 N N . GLY A 1 179 ? 17.332 2.120 -8.948 1.00 87.19 179 GLY A N 1
ATOM 1348 C CA . GLY A 1 179 ? 18.143 1.153 -8.212 1.00 87.19 179 GLY A CA 1
ATOM 1349 C C . GLY A 1 179 ? 19.231 1.835 -7.384 1.00 87.19 179 GLY A C 1
ATOM 1350 O O . GLY A 1 179 ? 19.275 3.067 -7.333 1.00 87.19 179 GLY A O 1
ATOM 1351 N N . PRO A 1 180 ? 20.163 1.069 -6.798 1.00 87.38 180 PRO A N 1
ATOM 1352 C CA . PRO A 1 180 ? 21.306 1.646 -6.104 1.00 87.38 180 PRO A CA 1
ATOM 1353 C C . PRO A 1 180 ? 22.168 2.448 -7.085 1.00 87.38 180 PRO A C 1
ATOM 1355 O O . PRO A 1 180 ? 22.269 2.105 -8.268 1.00 87.38 180 PRO A O 1
ATOM 1358 N N . ARG A 1 181 ? 22.825 3.508 -6.595 1.00 86.62 181 ARG A N 1
ATOM 1359 C CA . ARG A 1 181 ? 23.602 4.448 -7.428 1.00 86.62 181 ARG A CA 1
ATOM 1360 C C . ARG A 1 181 ? 24.596 3.748 -8.363 1.00 86.62 181 ARG A C 1
ATOM 1362 O O . ARG A 1 181 ? 24.720 4.134 -9.518 1.00 86.62 181 ARG A O 1
ATOM 1369 N N . GLU A 1 182 ? 25.250 2.687 -7.889 1.00 87.31 182 GLU A N 1
ATOM 1370 C CA . GLU A 1 182 ? 26.203 1.898 -8.682 1.00 87.31 182 GLU A CA 1
ATOM 1371 C C . GLU A 1 182 ? 25.536 1.142 -9.848 1.00 87.31 182 GLU A C 1
ATOM 1373 O O . GLU A 1 182 ? 26.107 1.013 -10.931 1.00 87.31 182 GLU A O 1
ATOM 1378 N N . SER A 1 183 ? 24.314 0.648 -9.650 1.00 90.25 183 SER A N 1
ATOM 1379 C CA . SER A 1 183 ? 23.544 -0.054 -10.681 1.00 90.25 183 SER A CA 1
ATOM 1380 C C . SER A 1 183 ? 22.938 0.899 -11.702 1.00 90.25 183 SER A C 1
ATOM 1382 O O . SER A 1 183 ? 22.878 0.566 -12.888 1.00 90.25 183 SER A O 1
ATOM 1384 N N . VAL A 1 184 ? 22.481 2.069 -11.251 1.00 89.00 184 VAL A N 1
ATOM 1385 C CA . VAL A 1 184 ? 21.896 3.105 -12.112 1.00 89.00 184 VAL A CA 1
ATOM 1386 C C . VAL A 1 184 ? 22.950 3.663 -13.062 1.00 89.00 184 VAL A C 1
ATOM 1388 O O . VAL A 1 184 ? 22.703 3.706 -14.264 1.00 89.00 184 VAL A O 1
ATOM 1391 N N . ASP A 1 185 ? 24.141 3.979 -12.557 1.00 88.88 185 ASP A N 1
ATOM 1392 C CA . ASP A 1 185 ? 25.250 4.508 -13.358 1.00 88.88 185 ASP A CA 1
ATOM 1393 C C . ASP A 1 185 ? 25.666 3.524 -14.468 1.00 88.88 185 ASP A C 1
ATOM 1395 O O . ASP A 1 185 ? 25.622 3.859 -15.653 1.00 88.88 185 ASP A O 1
ATOM 1399 N N . LYS A 1 186 ? 25.879 2.246 -14.116 1.00 90.38 186 LYS A N 1
ATOM 1400 C CA . LYS A 1 186 ? 26.166 1.173 -15.088 1.00 90.38 186 LYS A CA 1
ATOM 1401 C C . LYS A 1 186 ? 25.054 1.000 -16.124 1.00 90.38 186 LYS A C 1
ATOM 1403 O O . LYS A 1 186 ? 25.323 0.745 -17.296 1.00 90.38 186 LYS A O 1
ATOM 1408 N N . ALA A 1 187 ? 23.790 1.087 -15.707 1.00 89.38 187 ALA A N 1
ATOM 1409 C CA . ALA A 1 187 ? 22.656 0.977 -16.623 1.00 89.38 187 ALA A CA 1
ATOM 1410 C C . ALA A 1 187 ? 22.604 2.152 -17.599 1.00 89.38 187 ALA A C 1
ATOM 1412 O O . ALA A 1 187 ? 22.339 1.948 -18.783 1.00 89.38 187 ALA A O 1
ATOM 1413 N N . LEU A 1 188 ? 22.888 3.361 -17.126 1.00 88.56 188 LEU A N 1
ATOM 1414 C CA . LEU A 1 188 ? 22.910 4.559 -17.951 1.00 88.56 188 LEU A CA 1
ATOM 1415 C C . LEU A 1 188 ? 24.067 4.559 -18.936 1.00 88.56 188 LEU A C 1
ATOM 1417 O O . LEU A 1 188 ? 23.840 4.932 -20.079 1.00 88.56 188 LEU A O 1
ATOM 1421 N N . GLU A 1 189 ? 25.263 4.115 -18.549 1.00 88.38 189 GLU A N 1
ATOM 1422 C CA . GLU A 1 189 ? 26.384 3.976 -19.485 1.00 88.38 189 GLU A CA 1
ATOM 1423 C C . GLU A 1 189 ? 26.039 3.026 -20.635 1.00 88.38 189 GLU A C 1
ATOM 1425 O O . GLU A 1 189 ? 26.221 3.367 -21.804 1.00 88.38 189 GLU A O 1
ATOM 1430 N N . VAL A 1 190 ? 25.456 1.864 -20.325 1.00 88.25 190 VAL A N 1
ATOM 1431 C CA . VAL A 1 190 ? 25.050 0.888 -21.347 1.00 88.25 190 VAL A CA 1
ATOM 1432 C C . VAL A 1 190 ? 23.960 1.457 -22.257 1.00 88.25 190 VAL A C 1
ATOM 1434 O O . VAL A 1 190 ? 24.019 1.288 -23.475 1.00 88.25 190 VAL A O 1
ATOM 1437 N N . VAL A 1 191 ? 22.963 2.138 -21.689 1.00 86.00 191 VAL A N 1
ATOM 1438 C CA . VAL A 1 191 ? 21.858 2.717 -22.463 1.00 86.00 191 VAL A CA 1
ATOM 1439 C C . VAL A 1 191 ? 22.331 3.906 -23.310 1.00 86.00 191 VAL A C 1
ATOM 1441 O O . VAL A 1 191 ? 21.931 3.999 -24.468 1.00 86.00 191 VAL A O 1
ATOM 1444 N N . LYS A 1 192 ? 23.205 4.773 -22.785 1.00 86.31 192 LYS A N 1
ATOM 1445 C CA . LYS A 1 192 ? 23.811 5.893 -23.526 1.00 86.31 192 LYS A CA 1
ATOM 1446 C C . LYS A 1 192 ? 24.691 5.394 -24.671 1.00 86.31 192 LYS A C 1
ATOM 1448 O O . LYS A 1 192 ? 24.516 5.861 -25.791 1.00 86.31 192 LYS A O 1
ATOM 1453 N N . GLY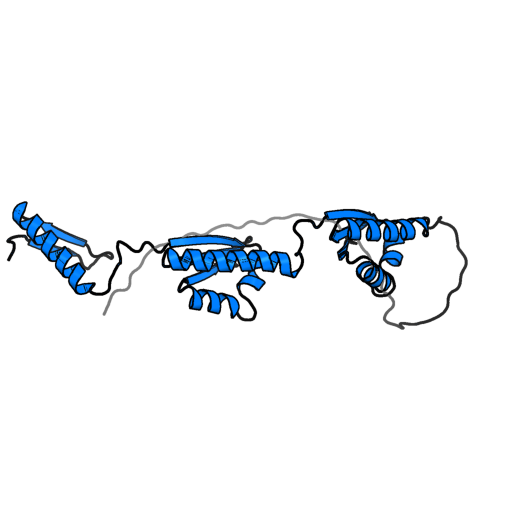 A 1 193 ? 25.519 4.374 -24.439 1.00 84.69 193 GLY A N 1
ATOM 1454 C CA . GLY A 1 193 ? 26.323 3.758 -25.499 1.00 84.69 193 GLY A CA 1
ATOM 1455 C C . GLY A 1 193 ? 25.465 3.196 -26.639 1.00 84.69 193 GLY A C 1
ATOM 1456 O O . GLY A 1 193 ? 25.768 3.410 -27.809 1.00 84.69 193 GLY A O 1
ATOM 1457 N N . MET A 1 194 ? 24.328 2.565 -26.320 1.00 79.88 194 MET A N 1
ATOM 1458 C CA . MET A 1 194 ? 23.377 2.095 -27.341 1.00 79.88 194 MET A CA 1
ATOM 1459 C C . MET A 1 194 ? 22.666 3.228 -28.094 1.00 79.88 194 MET A C 1
ATOM 1461 O O . MET A 1 194 ? 22.229 3.019 -29.224 1.00 79.88 194 MET A O 1
ATOM 1465 N N . MET A 1 195 ? 22.510 4.408 -27.487 1.00 77.69 195 MET A N 1
ATOM 1466 C CA . MET A 1 195 ? 21.972 5.581 -28.182 1.00 77.69 195 MET A CA 1
ATOM 1467 C C . MET A 1 195 ? 22.990 6.199 -29.136 1.00 77.69 195 MET A C 1
ATOM 1469 O O . MET A 1 195 ? 22.599 6.632 -30.214 1.00 77.69 195 MET A O 1
ATOM 1473 N N . GLU A 1 196 ? 24.269 6.232 -28.761 1.00 76.12 196 GLU A N 1
ATOM 1474 C CA . GLU A 1 196 ? 25.341 6.761 -29.614 1.00 76.12 196 GLU A CA 1
ATOM 1475 C C . GLU A 1 196 ? 25.625 5.860 -30.823 1.00 76.12 196 GLU A C 1
ATOM 1477 O O . GLU A 1 196 ? 25.945 6.362 -31.899 1.00 76.12 196 GLU A O 1
ATOM 1482 N N . GLU A 1 197 ? 25.448 4.540 -30.692 1.00 73.31 197 GLU A N 1
ATOM 1483 C CA . GLU A 1 197 ? 25.602 3.606 -31.817 1.00 73.31 197 GLU A CA 1
ATOM 1484 C C . GLU A 1 197 ? 24.514 3.740 -32.894 1.00 73.31 197 GLU A C 1
ATOM 1486 O O . GLU A 1 197 ? 24.708 3.279 -34.020 1.00 73.31 197 GLU A O 1
ATOM 1491 N N . ILE A 1 198 ? 23.377 4.365 -32.577 1.00 66.06 198 ILE A N 1
ATOM 1492 C CA . ILE A 1 198 ? 22.268 4.559 -33.515 1.00 66.06 198 ILE A CA 1
ATOM 1493 C C . ILE A 1 198 ? 22.131 6.059 -33.782 1.00 66.06 198 ILE A C 1
ATOM 1495 O O . ILE A 1 198 ? 21.264 6.712 -33.196 1.00 66.06 198 ILE A O 1
ATOM 1499 N N . PRO A 1 199 ? 22.963 6.634 -34.671 1.00 59.88 199 PRO A N 1
ATOM 1500 C CA . PRO A 1 199 ? 22.708 7.979 -35.153 1.00 59.88 199 PRO A CA 1
ATOM 1501 C C . PRO A 1 199 ? 21.322 8.017 -35.805 1.00 59.88 199 PRO A C 1
ATOM 1503 O O . PRO A 1 199 ? 20.868 7.030 -36.397 1.00 59.88 199 PRO A O 1
ATOM 1506 N N . ALA A 1 200 ? 20.636 9.154 -35.657 1.00 59.47 200 ALA A N 1
ATOM 1507 C CA . ALA A 1 200 ? 19.328 9.384 -36.256 1.00 59.47 200 ALA A CA 1
ATOM 1508 C C . ALA A 1 200 ? 19.335 8.910 -37.719 1.00 59.47 200 ALA A C 1
ATOM 1510 O O . ALA A 1 200 ? 20.333 9.132 -38.409 1.00 59.47 200 ALA A O 1
ATOM 1511 N N . PRO A 1 201 ? 18.263 8.261 -38.210 1.00 58.16 201 PRO A N 1
ATOM 1512 C CA . PRO A 1 201 ? 18.195 7.910 -39.614 1.00 58.16 201 PRO A CA 1
ATOM 1513 C C . PRO A 1 201 ? 18.258 9.210 -40.413 1.00 58.16 201 PRO A C 1
ATOM 1515 O O . PRO A 1 201 ? 17.277 9.955 -40.483 1.00 58.16 201 PRO A O 1
ATOM 1518 N N . ASP A 1 202 ? 19.422 9.490 -40.997 1.00 49.06 202 ASP A N 1
ATOM 1519 C CA . ASP A 1 202 ? 19.528 10.455 -42.070 1.00 49.06 202 ASP A CA 1
ATOM 1520 C C . ASP A 1 202 ? 18.499 10.030 -43.109 1.00 49.06 202 ASP A C 1
ATOM 1522 O O . ASP A 1 202 ? 18.447 8.879 -43.550 1.00 49.06 202 ASP A O 1
ATOM 1526 N N . LEU A 1 203 ? 17.604 10.958 -43.427 1.00 54.44 203 LEU A N 1
ATOM 1527 C CA . LEU A 1 203 ? 16.516 10.777 -44.368 1.00 54.44 203 LEU A CA 1
ATOM 1528 C C . LEU A 1 203 ? 17.099 10.597 -45.778 1.00 54.44 203 LEU A C 1
ATOM 1530 O O . LEU A 1 203 ? 17.080 11.536 -46.569 1.00 54.44 203 LEU A O 1
ATOM 1534 N N . ARG A 1 204 ? 17.674 9.425 -46.064 1.00 50.66 204 ARG A N 1
ATOM 1535 C CA . ARG A 1 204 ? 18.126 8.937 -47.373 1.00 50.66 204 ARG A CA 1
ATOM 1536 C C . ARG A 1 204 ? 18.689 7.525 -47.240 1.00 50.66 204 ARG A C 1
ATOM 1538 O O . ARG A 1 204 ? 19.857 7.320 -46.942 1.00 50.66 204 ARG A O 1
ATOM 1545 N N . THR A 1 205 ? 17.833 6.551 -47.496 1.00 46.19 205 THR A N 1
ATOM 1546 C CA . THR A 1 205 ? 18.143 5.411 -48.369 1.00 46.19 205 THR A CA 1
ATOM 1547 C C . THR A 1 205 ? 16.812 4.761 -48.720 1.00 46.19 205 THR A C 1
ATOM 1549 O O . THR A 1 205 ? 16.307 3.836 -48.090 1.00 46.19 205 THR A O 1
ATOM 1552 N N . ASP A 1 206 ? 16.204 5.316 -49.761 1.00 51.81 206 ASP A N 1
ATOM 1553 C CA . ASP A 1 206 ? 15.683 4.483 -50.831 1.00 51.81 206 ASP A CA 1
ATOM 1554 C C . ASP A 1 206 ? 16.685 3.359 -51.167 1.00 51.81 206 ASP A C 1
ATOM 1556 O O . ASP A 1 206 ? 17.893 3.568 -51.094 1.00 51.81 206 ASP A O 1
ATOM 1560 N N . LEU A 1 207 ? 16.152 2.190 -51.547 1.00 51.34 207 LEU A N 1
ATOM 1561 C CA . LEU A 1 207 ? 16.826 0.915 -51.876 1.00 51.34 207 LEU A CA 1
ATOM 1562 C C . LEU A 1 207 ? 16.791 -0.164 -50.771 1.00 51.34 207 LEU A C 1
ATOM 1564 O O . LEU A 1 207 ? 17.784 -0.515 -50.155 1.00 51.34 207 LEU A O 1
ATOM 1568 N N . GLY A 1 208 ? 15.613 -0.778 -50.629 1.00 44.75 208 GLY A N 1
ATOM 1569 C CA . GLY A 1 208 ? 15.436 -2.177 -51.038 1.00 44.75 208 GLY A CA 1
ATOM 1570 C C . GLY A 1 208 ? 16.101 -3.309 -50.234 1.00 44.75 208 GLY A C 1
ATOM 1571 O O . GLY A 1 208 ? 17.306 -3.510 -50.274 1.00 44.75 208 GLY A O 1
ATOM 1572 N N . THR A 1 209 ? 15.224 -4.220 -49.795 1.00 46.72 209 THR A N 1
ATOM 1573 C CA . THR A 1 209 ? 15.421 -5.683 -49.703 1.00 46.72 209 THR A CA 1
ATOM 1574 C C . THR A 1 209 ? 15.824 -6.254 -48.342 1.00 46.72 209 THR A C 1
ATOM 1576 O O . THR A 1 209 ? 16.987 -6.319 -47.966 1.00 46.72 209 THR A O 1
ATOM 1579 N N . GLY A 1 210 ? 14.823 -6.839 -47.685 1.00 38.25 210 GLY A N 1
ATOM 1580 C CA . GLY A 1 210 ? 14.962 -7.935 -46.733 1.00 38.25 210 GLY A CA 1
ATOM 1581 C C . GLY A 1 210 ? 13.685 -8.785 -46.784 1.00 38.25 210 GLY A C 1
ATOM 1582 O O . GLY A 1 210 ? 12.610 -8.231 -46.555 1.00 38.25 210 GLY A O 1
ATOM 1583 N N . PRO A 1 211 ? 13.754 -10.075 -47.162 1.00 50.03 211 PRO A N 1
ATOM 1584 C CA . PRO A 1 211 ? 12.585 -10.899 -47.437 1.00 50.03 211 PRO A CA 1
ATOM 1585 C C . PRO A 1 211 ? 12.066 -11.588 -46.170 1.00 50.03 211 PRO A C 1
ATOM 1587 O O . PRO A 1 211 ? 12.843 -12.035 -45.331 1.00 50.03 211 PRO A O 1
ATOM 1590 N N . GLY A 1 212 ? 10.750 -11.791 -46.116 1.00 41.00 212 GLY A N 1
ATOM 1591 C CA . GLY A 1 212 ? 10.185 -12.963 -45.453 1.00 41.00 212 GLY A CA 1
ATOM 1592 C C . GLY A 1 212 ? 9.389 -12.724 -44.171 1.00 41.00 212 GLY A C 1
ATOM 1593 O O . GLY A 1 212 ? 9.880 -12.146 -43.206 1.00 41.00 212 GLY A O 1
ATOM 1594 N N . ALA A 1 213 ? 8.204 -13.340 -44.188 1.00 43.22 213 ALA A N 1
ATOM 1595 C CA . ALA A 1 213 ? 7.333 -13.713 -43.077 1.00 43.22 213 ALA A CA 1
ATOM 1596 C C . ALA A 1 213 ? 6.287 -12.659 -42.666 1.00 43.22 213 ALA A C 1
ATOM 1598 O O . ALA A 1 213 ? 6.469 -11.868 -41.749 1.00 43.22 213 ALA A O 1
ATOM 1599 N N . ASP A 1 214 ? 5.217 -12.514 -43.447 1.00 42.06 214 ASP A N 1
ATOM 1600 C CA . ASP A 1 214 ? 3.991 -13.323 -43.321 1.00 42.06 214 ASP A CA 1
ATOM 1601 C C . ASP A 1 214 ? 3.163 -12.962 -42.080 1.00 42.06 214 ASP A C 1
ATOM 1603 O O . ASP A 1 214 ? 3.282 -13.571 -41.022 1.00 42.06 214 ASP A O 1
ATOM 1607 N N . LEU A 1 215 ? 2.178 -12.081 -42.272 1.00 51.06 215 LEU A N 1
ATOM 1608 C CA . LEU A 1 215 ? 0.817 -12.501 -41.959 1.00 51.06 215 LEU A CA 1
ATOM 1609 C C . LEU A 1 215 ? -0.165 -11.948 -42.990 1.00 51.06 215 LEU A C 1
ATOM 1611 O O . LEU A 1 215 ? -0.530 -10.776 -43.035 1.00 51.06 215 LEU A O 1
ATOM 1615 N N . ARG A 1 216 ? -0.538 -12.882 -43.861 1.00 45.47 216 ARG A N 1
ATOM 1616 C CA . ARG A 1 216 ? -1.683 -12.880 -44.758 1.00 45.47 216 ARG A CA 1
ATOM 1617 C C . ARG A 1 216 ? -2.908 -12.159 -44.193 1.00 45.47 216 ARG A C 1
ATOM 1619 O O . ARG A 1 216 ? -3.358 -12.445 -43.092 1.00 45.47 216 ARG A O 1
ATOM 1626 N N . LYS A 1 217 ? -3.521 -11.403 -45.108 1.00 47.66 217 LYS A N 1
ATOM 1627 C CA . LYS A 1 217 ? -4.966 -11.303 -45.352 1.00 47.66 217 LYS A CA 1
ATOM 1628 C C . LYS A 1 217 ? -5.832 -11.112 -44.107 1.00 47.66 217 LYS A C 1
ATOM 1630 O O . LYS A 1 217 ? -6.304 -12.077 -43.514 1.00 47.66 217 LYS A O 1
ATOM 1635 N N . SER A 1 218 ? -6.289 -9.879 -43.935 1.00 45.62 218 SER A N 1
ATOM 1636 C CA . SER A 1 218 ? -7.708 -9.622 -44.181 1.00 45.62 218 SER A CA 1
ATOM 1637 C C . SER A 1 218 ? -7.976 -8.152 -44.492 1.00 45.62 218 SER A C 1
ATOM 1639 O O . SER A 1 218 ? -7.775 -7.280 -43.659 1.00 45.62 218 SER A O 1
ATOM 1641 N N . LEU A 1 219 ? -8.505 -7.966 -45.704 1.00 58.09 219 LEU A N 1
ATOM 1642 C CA . LEU A 1 219 ? -9.556 -7.012 -46.055 1.00 58.09 219 LEU A CA 1
ATOM 1643 C C . LEU A 1 219 ? -9.124 -5.568 -46.333 1.00 58.09 219 LEU A C 1
ATOM 1645 O O . LEU A 1 219 ? -9.269 -4.642 -45.543 1.00 58.09 219 LEU A O 1
ATOM 1649 N N . GLU A 1 220 ? -8.675 -5.421 -47.579 1.00 42.06 220 GLU A N 1
ATOM 1650 C CA . GLU A 1 220 ? -9.075 -4.357 -48.495 1.00 42.06 220 GLU A CA 1
ATOM 1651 C C . GLU A 1 220 ? -10.367 -3.606 -48.124 1.00 42.06 220 GLU A C 1
ATOM 1653 O O . GLU A 1 220 ? -11.447 -4.178 -47.996 1.00 42.06 220 GLU A O 1
ATOM 1658 N N . SER A 1 221 ? -10.219 -2.283 -48.168 1.00 43.09 221 SER A N 1
ATOM 1659 C CA . SER A 1 221 ? -11.107 -1.376 -48.894 1.00 43.09 221 SER A CA 1
ATOM 1660 C C . SER A 1 221 ? -12.536 -1.219 -48.371 1.00 43.09 221 SER A C 1
ATOM 1662 O O . SER A 1 221 ? -13.443 -1.967 -48.720 1.00 43.09 221 SER A O 1
ATOM 1664 N N . LYS A 1 222 ? -12.793 -0.046 -47.785 1.00 46.09 222 LYS A N 1
ATOM 1665 C CA . LYS A 1 222 ? -13.489 1.010 -48.538 1.00 46.09 222 LYS A CA 1
ATOM 1666 C C . LYS A 1 222 ? -13.268 2.383 -47.912 1.00 46.09 222 LYS A C 1
ATOM 1668 O O . LYS A 1 222 ? -13.612 2.648 -46.768 1.00 46.09 222 LYS A O 1
ATOM 1673 N N . LYS A 1 223 ? -12.686 3.250 -48.739 1.00 44.81 223 LYS A N 1
ATOM 1674 C CA . LYS A 1 223 ? -12.732 4.703 -48.623 1.00 44.81 223 LYS A CA 1
ATOM 1675 C C . LYS A 1 223 ? -14.193 5.157 -48.577 1.00 44.81 223 LYS A C 1
ATOM 1677 O O . LYS A 1 223 ? -14.946 4.809 -49.482 1.00 44.81 223 LYS A O 1
ATOM 1682 N N . SER A 1 224 ? -14.524 6.016 -47.623 1.00 35.97 224 SER A N 1
ATOM 1683 C CA . SER A 1 224 ? -15.443 7.138 -47.833 1.00 35.97 224 SER A CA 1
ATOM 1684 C C . SER A 1 224 ? -15.343 8.107 -46.652 1.00 35.97 224 SER A C 1
ATOM 1686 O O . SER A 1 224 ? -15.856 7.845 -45.569 1.00 35.97 224 SER A O 1
ATOM 1688 N N . SER A 1 225 ? -14.687 9.243 -46.886 1.00 47.19 225 SER A N 1
ATOM 1689 C CA . SER A 1 225 ? -15.066 10.550 -46.318 1.00 47.19 225 SER A CA 1
ATOM 1690 C C . SER A 1 225 ? -16.567 10.821 -46.621 1.00 47.19 225 SER A C 1
ATOM 1692 O O . SER A 1 225 ? -17.068 10.161 -47.539 1.00 47.19 225 SER A O 1
ATOM 1694 N N . PRO A 1 226 ? -17.296 11.779 -45.992 1.00 53.84 226 PRO A N 1
ATOM 1695 C CA . PRO A 1 226 ? -16.804 13.125 -45.668 1.00 53.84 226 PRO A CA 1
ATOM 1696 C C . PRO A 1 226 ? -17.434 13.859 -44.455 1.00 53.84 226 PRO A C 1
ATOM 1698 O O . PRO A 1 226 ? -18.396 13.423 -43.836 1.00 53.84 226 PRO A O 1
ATOM 1701 N N . ASP A 1 227 ? -16.817 14.999 -44.129 1.00 47.12 227 ASP A N 1
ATOM 1702 C CA . ASP A 1 227 ? -17.435 16.321 -43.930 1.00 47.12 227 ASP A CA 1
ATOM 1703 C C . ASP A 1 227 ? -18.944 16.374 -43.601 1.00 47.12 227 ASP A C 1
ATOM 1705 O O . ASP A 1 227 ? -19.774 16.011 -44.431 1.00 47.12 227 ASP A O 1
ATOM 1709 N N . THR A 1 228 ? -19.319 16.938 -42.444 1.00 44.88 228 THR A N 1
ATOM 1710 C CA . THR A 1 228 ? -20.279 18.063 -42.370 1.00 44.88 228 THR A CA 1
ATOM 1711 C C . THR A 1 228 ? -20.468 18.591 -40.940 1.00 44.88 228 THR A C 1
ATOM 1713 O O . THR A 1 228 ? -20.947 17.922 -40.034 1.00 44.88 228 THR A O 1
ATOM 1716 N N . LYS A 1 229 ? -20.081 19.859 -40.773 1.00 43.75 229 LYS A N 1
ATOM 1717 C CA . LYS A 1 229 ? -20.829 20.965 -40.145 1.00 43.75 229 LYS A CA 1
ATOM 1718 C C . LYS A 1 229 ? -22.092 20.654 -39.309 1.00 43.75 229 LYS A C 1
ATOM 1720 O O . LYS A 1 229 ? -23.025 20.040 -39.810 1.00 43.75 229 LYS A O 1
ATOM 1725 N N . ARG A 1 230 ? -22.226 21.508 -38.270 1.00 41.72 230 ARG A N 1
ATOM 1726 C CA . ARG A 1 230 ? -23.470 22.155 -37.759 1.00 41.72 230 ARG A CA 1
ATOM 1727 C C . ARG A 1 230 ? -24.365 21.258 -36.887 1.00 41.72 230 ARG A C 1
ATOM 1729 O O . ARG A 1 230 ? -24.507 20.086 -37.155 1.00 41.72 230 ARG A O 1
ATOM 1736 N N . LYS A 1 231 ? -25.074 21.737 -35.864 1.00 43.88 231 LYS A N 1
ATOM 1737 C CA . LYS A 1 231 ? -25.208 23.018 -35.141 1.00 43.88 231 LYS A CA 1
ATOM 1738 C C . LYS A 1 231 ? -26.108 22.692 -33.926 1.00 43.88 231 LYS A C 1
ATOM 1740 O O . LYS A 1 231 ? -27.016 21.895 -34.089 1.00 43.88 231 LYS A O 1
ATOM 1745 N N . SER A 1 232 ? -25.883 23.370 -32.800 1.00 50.03 232 SER A N 1
ATOM 1746 C CA . SER A 1 232 ? -26.879 23.975 -31.884 1.00 50.03 232 SER A CA 1
ATOM 1747 C C . SER A 1 232 ? -28.186 23.268 -31.451 1.00 50.03 232 SER A C 1
ATOM 1749 O O . SER A 1 232 ? -28.915 22.727 -32.269 1.00 50.03 232 SER A O 1
ATOM 1751 N N . GLN A 1 233 ? -28.577 23.641 -30.220 1.00 50.69 233 GLN A N 1
ATOM 1752 C CA . GLN A 1 233 ? -29.894 23.578 -29.545 1.00 50.69 233 GLN A CA 1
ATOM 1753 C C . GLN A 1 233 ? -30.086 22.312 -28.689 1.00 50.69 233 GLN A C 1
ATOM 1755 O O . GLN A 1 233 ? -29.921 21.208 -29.176 1.00 50.69 233 GLN A O 1
ATOM 1760 N N . GLY A 1 234 ? -30.363 22.364 -27.383 1.00 42.50 234 GLY A N 1
ATOM 1761 C CA . GLY A 1 234 ? -30.887 23.445 -26.548 1.00 42.50 234 GLY A CA 1
ATOM 1762 C C . GLY A 1 234 ? -32.411 23.395 -26.472 1.00 42.50 234 GLY A C 1
ATOM 1763 O O . GLY A 1 234 ? -33.051 24.124 -27.210 1.00 42.50 234 GLY A O 1
ATOM 1764 N N . THR A 1 235 ? -32.944 22.575 -25.559 1.00 48.88 235 THR A N 1
ATOM 1765 C CA . THR A 1 235 ? -34.268 22.653 -24.895 1.00 48.88 235 THR A CA 1
ATOM 1766 C C . THR A 1 235 ? -34.164 21.748 -23.650 1.00 48.88 235 THR A C 1
ATOM 1768 O O . THR A 1 235 ? -33.712 20.619 -23.787 1.00 48.88 235 THR A O 1
ATOM 1771 N N . GLY A 1 236 ? -34.466 22.110 -22.403 1.00 43.12 236 GLY A N 1
ATOM 1772 C CA . GLY A 1 236 ? -35.291 23.202 -21.905 1.00 43.12 236 GLY A CA 1
ATOM 1773 C C . GLY A 1 236 ? -36.755 22.779 -21.737 1.00 43.12 236 GLY A C 1
ATOM 1774 O O . GLY A 1 236 ? -37.560 23.126 -22.587 1.00 43.12 236 GLY A O 1
ATOM 1775 N N . SER A 1 237 ? -37.085 22.073 -20.647 1.00 52.38 237 SER A N 1
ATOM 1776 C CA . SER A 1 237 ? -38.417 22.034 -19.996 1.00 52.38 237 SER A CA 1
ATOM 1777 C C . SER A 1 237 ? -38.266 21.278 -18.659 1.00 52.38 237 SER A C 1
ATOM 1779 O O . SER A 1 237 ? -37.946 20.096 -18.677 1.00 52.38 237 SER A O 1
ATOM 1781 N N . ALA A 1 238 ? -38.192 21.899 -17.480 1.00 44.94 238 ALA A N 1
ATOM 1782 C CA . ALA A 1 238 ? -39.194 22.672 -16.735 1.00 44.94 238 ALA A CA 1
ATOM 1783 C C . ALA A 1 238 ? -40.363 21.840 -16.149 1.00 44.94 238 ALA A C 1
ATOM 1785 O O . ALA A 1 238 ? -41.287 21.473 -16.862 1.00 44.94 238 ALA A O 1
ATOM 1786 N N . SER A 1 239 ? -40.325 21.721 -14.811 1.00 42.62 239 SER A N 1
ATOM 1787 C CA . SER A 1 239 ? -41.420 21.948 -13.843 1.00 42.62 239 SER A CA 1
ATOM 1788 C C . SER A 1 239 ? -42.505 20.890 -13.557 1.00 42.62 239 SER A C 1
ATOM 1790 O O . SER A 1 239 ? -43.267 20.518 -14.441 1.00 42.62 239 SER A O 1
ATOM 1792 N N . ALA A 1 240 ? -42.619 20.527 -12.264 1.00 51.34 240 ALA A N 1
ATOM 1793 C CA . ALA A 1 240 ? -43.833 20.417 -11.412 1.00 51.34 240 ALA A CA 1
ATOM 1794 C C . ALA A 1 240 ? -43.508 19.470 -10.228 1.00 51.34 240 ALA A C 1
ATOM 1796 O O . ALA A 1 240 ? -43.217 18.302 -10.441 1.00 51.34 240 ALA A O 1
ATOM 1797 N N . GLU A 1 241 ? -43.364 19.867 -8.959 1.00 43.84 241 GLU A N 1
ATOM 1798 C CA . GLU A 1 241 ? -44.271 20.576 -8.040 1.00 43.84 241 GLU A CA 1
ATOM 1799 C C . GLU A 1 241 ? -45.654 19.909 -7.861 1.00 43.84 241 GLU A C 1
ATOM 1801 O O . GLU A 1 241 ? -46.559 20.169 -8.648 1.00 43.84 241 GLU A O 1
ATOM 1806 N N . LYS A 1 242 ? -45.845 19.101 -6.791 1.00 44.44 242 LYS A N 1
ATOM 1807 C CA . LYS A 1 242 ? -46.882 19.302 -5.737 1.00 44.44 242 LYS A CA 1
ATOM 1808 C C . LYS A 1 242 ? -47.121 18.114 -4.777 1.00 44.44 242 LYS A C 1
ATOM 1810 O O . LYS A 1 242 ? -47.389 17.004 -5.209 1.00 44.44 242 LYS A O 1
ATOM 1815 N N . LYS A 1 243 ? -47.261 18.506 -3.493 1.00 45.06 243 LYS A N 1
ATOM 1816 C CA . LYS A 1 243 ? -48.173 18.027 -2.412 1.00 45.06 243 LYS A CA 1
ATOM 1817 C C . LYS A 1 243 ? -47.898 16.637 -1.809 1.00 45.06 243 LYS A C 1
ATOM 1819 O O . LYS A 1 243 ? -47.930 15.636 -2.497 1.00 45.06 243 LYS A O 1
ATOM 1824 N N . SER A 1 244 ? -47.557 16.505 -0.523 1.00 44.72 244 SER A N 1
ATOM 1825 C CA . SER A 1 244 ? -48.289 16.854 0.719 1.00 44.72 244 SER A CA 1
ATOM 1826 C C . SER A 1 244 ? -49.612 16.094 0.929 1.00 44.72 244 SER A C 1
ATOM 1828 O O . SER A 1 244 ? -50.558 16.275 0.169 1.00 44.72 244 SER A O 1
ATOM 1830 N N . LYS A 1 245 ? -49.654 15.368 2.064 1.00 47.50 245 LYS A N 1
ATOM 1831 C CA . LYS A 1 245 ? -50.794 14.769 2.797 1.00 47.50 245 LYS A CA 1
ATOM 1832 C C . LYS A 1 245 ? -51.545 13.603 2.131 1.00 47.50 245 LYS A C 1
ATOM 1834 O O . LYS A 1 245 ? -52.254 13.803 1.155 1.00 47.50 245 LYS A O 1
ATOM 1839 N N . ARG A 1 246 ? -51.606 12.450 2.825 1.00 46.34 246 ARG A N 1
ATOM 1840 C CA . ARG A 1 246 ? -52.742 12.063 3.707 1.00 46.34 246 ARG A CA 1
ATOM 1841 C C . ARG A 1 246 ? -52.688 10.569 4.102 1.00 46.34 246 ARG A C 1
ATOM 1843 O O . ARG A 1 246 ? -52.954 9.699 3.291 1.00 46.34 246 ARG A O 1
ATOM 1850 N N . MET A 1 247 ? -52.386 10.319 5.379 1.00 49.09 247 MET A N 1
ATOM 1851 C CA . MET A 1 247 ? -53.211 9.564 6.342 1.00 49.09 247 MET A CA 1
ATOM 1852 C C . MET A 1 247 ? -53.951 8.299 5.844 1.00 49.09 247 MET A C 1
ATOM 1854 O O . MET A 1 247 ? -54.935 8.418 5.117 1.00 49.09 247 MET A O 1
ATOM 1858 N N . LYS A 1 248 ? -53.619 7.126 6.405 1.00 53.12 248 LYS A N 1
ATOM 1859 C CA . LYS A 1 248 ? -54.601 6.063 6.690 1.00 53.12 248 LYS A CA 1
ATOM 1860 C C . LYS A 1 248 ? -54.373 5.489 8.093 1.00 53.12 248 LYS A C 1
ATOM 1862 O O . LYS A 1 248 ? -53.325 4.931 8.388 1.00 53.12 248 LYS A O 1
ATOM 1867 N N . ARG A 1 249 ? -55.377 5.726 8.941 1.00 56.09 249 ARG A N 1
ATOM 1868 C CA . ARG A 1 249 ? -55.695 5.020 10.187 1.00 56.09 249 ARG A CA 1
ATOM 1869 C C . ARG A 1 249 ? -56.475 3.733 9.866 1.00 56.09 249 ARG A C 1
ATOM 1871 O O . ARG A 1 249 ? -57.078 3.662 8.796 1.00 56.09 249 ARG A O 1
ATOM 1878 N N . LEU A 1 250 ? -56.610 2.918 10.918 1.00 54.66 250 LEU A N 1
ATOM 1879 C CA . LEU A 1 250 ? -57.580 1.841 11.178 1.00 54.66 250 LEU A CA 1
ATOM 1880 C C . LEU A 1 250 ? -57.190 0.495 10.558 1.00 54.66 250 LEU A C 1
ATOM 1882 O O . LEU A 1 250 ? -56.775 0.451 9.407 1.00 54.66 250 LEU A O 1
ATOM 1886 N N . THR A 1 251 ? -57.252 -0.614 11.289 1.00 58.06 251 THR A N 1
ATOM 1887 C CA . THR A 1 251 ? -58.175 -1.013 12.378 1.00 58.06 251 THR A CA 1
ATOM 1888 C C . THR A 1 251 ? -57.466 -1.738 13.507 1.00 58.06 251 THR A C 1
ATOM 1890 O O . THR A 1 251 ? -56.512 -2.479 13.191 1.00 58.06 251 THR A O 1
#

pLDDT: mean 73.38, std 17.19, range [35.97, 92.0]

Foldseek 3Di:
DLQWDWDWDPVDVVIDIDIDDDPSSRVVVVVVVVVVVVVVVPDDDDPPPPWDKDKDFAAPQLVCQCCDDVNPNVVVLCVVLVWDWDWAPVDGRIMIIITHDPRSSVSSVVSSVVSSVVSCVVVHDDDPQKDKDKDFAAPVLVDVCCDDVRPNVVVLCVVLVWDWDWAPVDVRIIIIIIDHPSSSVSSCVVSVVSRVVDDDPPPDDDDDDDDDDDDDDDDDDDDDDDDDDDDDDDDDDDDDDDDDDDDDDDD

Sequence (251 aa):
DTGARVDIRQDCDPCQVHISGDRESVDKALEAVKDLRRRAKDGEDAEDAEDVVETLDCPRHCVGAIIGKGGTTVRKIEKDTGARVDIRQDCDPCQVHISGDRESVDKALEAVKDLRRRAKDGEDAEDAEDVVETLDCPRHCVGAIIGKGGTTVRKIVKSTGAKIKIRQDCDPCVAVVRGPRESVDKALEVVKGMMEEIPAPDLRTDLGTGPGADLRKSLESKKSSPDTKRKSQGTGSASAEKKSKRMKRLT

Solvent-accessible surface area (backbone atoms only — not comparable to full-atom values): 15486 Å² total; per-residue (Å²): 137,54,84,42,48,75,49,74,43,80,92,41,91,77,68,47,76,47,74,48,61,56,72,73,22,38,54,54,44,51,53,52,52,50,51,51,54,45,67,76,46,82,65,84,89,70,84,78,76,70,61,41,70,47,78,44,84,36,51,71,83,31,46,57,55,44,32,29,82,92,41,53,44,40,54,46,45,29,67,76,34,68,20,46,78,48,75,46,74,92,46,90,58,16,39,37,38,31,35,25,53,69,71,18,28,51,52,39,49,51,55,50,51,51,32,44,50,50,29,50,27,72,87,66,53,87,56,103,65,47,41,76,48,78,44,86,36,54,73,83,45,48,60,64,55,32,29,83,94,39,52,44,39,51,48,50,30,68,74,36,68,21,50,76,48,75,43,78,90,44,90,64,16,40,36,40,33,35,22,48,61,74,19,34,51,54,44,48,53,56,53,50,52,58,43,67,75,51,68,77,82,67,95,76,75,87,80,86,90,83,87,86,83,85,83,79,85,83,79,81,84,80,91,75,85,81,90,81,83,87,76,89,83,90,79,90,83,84,91,80,91,83,83,84,90,82,89,86,82,86,132

Mean predicted aligned error: 20.44 Å

Nearest PDB structures (foldseek):
  6gqe-assembly1_A  TM=4.761E-01  e=5.976E-11  Homo sapiens
  6qey-assembly1_A  TM=4.605E-01  e=1.575E-10  Homo sapiens
  3vke-assembly1_A  TM=8.164E-01  e=7.574E-05  Homo sapiens
  3vke-assembly4_D  TM=8.698E-01  e=9.651E-05  Homo sapiens
  5wwx-assembly1_A  TM=9.005E-01  e=3.658E-04  Homo sapiens